Protein AF-A0A925VZT7-F1 (afdb_monomer)

Solvent-accessible surface area (backbone atoms only — not comparable to full-atom values): 15713 Å² total; per-residue (Å²): 116,34,36,32,38,25,44,51,50,103,63,94,71,48,26,27,27,53,54,54,101,54,84,74,59,90,63,43,43,77,40,83,62,92,87,55,45,75,92,47,57,87,58,23,31,13,56,78,58,89,76,94,71,96,50,80,37,72,73,42,73,56,99,86,42,50,19,32,35,35,64,20,54,97,56,44,58,57,40,38,16,54,50,40,20,56,54,38,50,50,49,42,76,74,63,34,54,84,66,84,81,66,72,86,80,74,89,61,74,61,71,73,32,67,68,44,47,52,48,54,50,47,34,32,48,32,47,37,52,19,71,68,37,90,45,70,71,56,19,48,52,31,48,49,32,24,54,17,37,45,53,61,49,54,72,75,49,56,72,64,58,55,51,43,49,44,48,41,19,51,52,47,0,46,20,45,38,47,3,35,28,52,21,27,34,57,77,69,72,39,46,76,61,30,58,59,53,39,40,50,52,30,67,52,60,76,82,79,45,69,80,62,94,69,28,67,56,57,55,56,53,62,55,27,29,26,54,23,22,46,46,52,54,53,38,56,75,67,71,57,75,55,69,63,43,43,28,70,57,49,43,58,70,60,54,49,33,61,77,67,66,63,62,72,94,52,24,68,63,40,19,54,53,44,49,45,70,78,52,60,77,80,78,83,126

Radius of gyration: 20.98 Å; Cα contacts (8 Å, |Δi|>4): 427; chains: 1; bounding box: 53×40×57 Å

Mean predicted aligned error: 8.86 Å

Sequence (285 aa):
MSVLIFLRPHSATTAALLLARAVPDSSFVLARGSGIPRTLSGRLFAPRKPLELTGLDLAYVVAGDTIAAVPVDEMVGQSLEVVFHEMFHVFQANAFVTSSAVSEIFDDPVVLTDSFRKLAETERMILATALAAPRLPEMKHRARQYLAVRRARIATVTAHVRALERQLERLEGTAHLVGYQLAFATTRGRVSAATDSVLHDLRRSLDTYPAGLNAQWPLMRWRLYGTGAAMGLLLDRLQTDWRGDVQRGAVLDELLAIAIAFNDSSAAQLAIQAIAEFHPPLLRH

Nearest PDB structures (foldseek):
  7cuq-assembly1_C  TM=2.398E-01  e=2.293E-01  Escherichia coli
  8ugj-assembly1_4C  TM=2.554E-01  e=1.316E+00  Sus scrofa

Structure (mmCIF, N/CA/C/O backbone):
data_AF-A0A925VZT7-F1
#
_entry.id   AF-A0A925VZT7-F1
#
loop_
_atom_site.group_PDB
_atom_site.id
_atom_site.type_symbol
_atom_site.label_atom_id
_atom_site.label_alt_id
_atom_site.label_comp_id
_atom_site.label_asym_id
_atom_site.label_entity_id
_atom_site.label_seq_id
_atom_site.pdbx_PDB_ins_code
_atom_site.Cartn_x
_atom_site.Cartn_y
_atom_site.Cartn_z
_atom_site.occupancy
_atom_site.B_iso_or_equiv
_atom_site.auth_seq_id
_atom_site.auth_comp_id
_atom_site.auth_asym_id
_atom_site.auth_atom_id
_atom_site.pdbx_PDB_model_num
ATOM 1 N N . MET A 1 1 ? -10.440 -8.825 18.298 1.00 45.56 1 MET A N 1
ATOM 2 C CA . MET A 1 1 ? -10.002 -7.489 18.731 1.00 45.56 1 MET A CA 1
ATOM 3 C C . MET A 1 1 ? -11.060 -6.490 18.293 1.00 45.56 1 MET A C 1
ATOM 5 O O . MET A 1 1 ? -11.439 -6.492 17.126 1.00 45.56 1 MET A O 1
ATOM 9 N N . SER A 1 2 ? -11.625 -5.762 19.250 1.00 44.16 2 SER A N 1
ATOM 10 C CA . SER A 1 2 ? -12.584 -4.667 19.018 1.00 44.16 2 SER A CA 1
ATOM 11 C C . SER A 1 2 ? -11.806 -3.343 18.992 1.00 44.16 2 SER A C 1
ATOM 13 O O . SER A 1 2 ? -10.654 -3.339 19.419 1.00 44.16 2 SER A O 1
ATOM 15 N N . VAL A 1 3 ? -12.351 -2.225 18.499 1.00 47.47 3 VAL A N 1
ATOM 16 C CA . VAL A 1 3 ? -11.601 -0.947 18.488 1.00 47.47 3 VAL A CA 1
ATOM 17 C C . VAL A 1 3 ? -12.355 0.173 19.205 1.00 47.47 3 VAL A C 1
ATOM 19 O O . VAL A 1 3 ? -13.560 0.350 19.082 1.00 47.47 3 VAL A O 1
ATOM 22 N N . LEU A 1 4 ? -11.639 0.924 20.029 1.00 52.09 4 LEU A N 1
ATOM 23 C CA . LEU A 1 4 ? -12.089 2.057 20.823 1.00 52.09 4 LEU A CA 1
ATOM 24 C C . LEU A 1 4 ? -11.468 3.335 20.245 1.00 52.09 4 LEU A C 1
ATOM 26 O O . LEU A 1 4 ? -10.257 3.471 20.142 1.00 52.09 4 LEU A O 1
ATOM 30 N N . ILE A 1 5 ? -12.287 4.298 19.836 1.00 51.38 5 ILE A N 1
ATOM 31 C CA . ILE A 1 5 ? -11.803 5.599 19.354 1.00 51.38 5 ILE A CA 1
ATOM 32 C C . ILE A 1 5 ? -11.954 6.603 20.504 1.00 51.38 5 ILE A C 1
ATOM 34 O O . ILE A 1 5 ? -12.803 6.429 21.368 1.00 51.38 5 ILE A O 1
ATOM 38 N N . PHE A 1 6 ? -11.136 7.646 20.598 1.00 49.75 6 PHE A N 1
ATOM 39 C CA . PHE A 1 6 ? -11.213 8.637 21.677 1.00 49.75 6 PHE A CA 1
ATOM 40 C C . PHE A 1 6 ? -11.309 10.049 21.109 1.00 49.75 6 PHE A C 1
ATOM 42 O O . PHE A 1 6 ? -10.304 10.701 20.895 1.00 49.75 6 PHE A O 1
ATOM 49 N N . LEU A 1 7 ? -12.520 10.552 20.876 1.00 44.09 7 LEU A N 1
ATOM 50 C CA . LEU A 1 7 ? -12.747 11.920 20.395 1.00 44.09 7 LEU A CA 1
ATOM 51 C C . LEU A 1 7 ? -12.473 12.991 21.462 1.00 44.09 7 LEU A C 1
ATOM 53 O O . LEU A 1 7 ? -13.394 13.297 22.196 1.00 44.09 7 LEU A O 1
ATOM 57 N N . ARG A 1 8 ? -11.297 13.632 21.532 1.00 39.88 8 ARG A N 1
ATOM 58 C CA . ARG A 1 8 ? -11.091 14.812 22.404 1.00 39.88 8 ARG A CA 1
ATOM 59 C C . ARG A 1 8 ? -11.764 16.051 21.785 1.00 39.88 8 ARG A C 1
ATOM 61 O O . ARG A 1 8 ? -11.267 16.545 20.777 1.00 39.88 8 ARG A O 1
ATOM 68 N N . PRO A 1 9 ? -12.823 16.647 22.370 1.00 39.19 9 PRO A N 1
ATOM 69 C CA . PRO A 1 9 ? -13.196 18.011 22.032 1.00 39.19 9 PRO A CA 1
ATOM 70 C C . PRO A 1 9 ? -12.269 18.968 22.768 1.00 39.19 9 PRO A C 1
ATOM 72 O O . PRO A 1 9 ? -11.765 18.665 23.853 1.00 39.19 9 PRO A O 1
ATOM 75 N N . HIS A 1 10 ? -12.196 20.186 22.246 1.00 39.53 10 HIS A N 1
ATOM 76 C CA . HIS A 1 10 ? -11.566 21.355 22.858 1.00 39.53 10 HIS A CA 1
ATOM 77 C C . HIS A 1 10 ? -12.067 21.712 24.282 1.00 39.53 10 HIS A C 1
ATOM 79 O O . HIS A 1 10 ? -11.581 22.662 24.889 1.00 39.53 10 HIS A O 1
ATOM 85 N N . SER A 1 11 ? -12.998 20.938 24.851 1.00 40.75 11 SER A N 1
ATOM 86 C CA . SER A 1 11 ? -13.457 21.026 26.234 1.00 40.75 11 SER A CA 1
ATOM 87 C C . SER A 1 11 ? -13.690 19.626 26.831 1.00 40.75 11 SER A C 1
ATOM 89 O O . SER A 1 11 ? -14.727 19.004 26.613 1.00 40.75 11 SER A O 1
ATOM 91 N N . ALA A 1 12 ? -12.703 19.144 27.588 1.00 39.47 12 ALA A N 1
ATOM 92 C CA . ALA A 1 12 ? -12.740 18.152 28.676 1.00 39.47 12 ALA A CA 1
ATOM 93 C C . ALA A 1 12 ? -13.431 16.776 28.533 1.00 39.47 12 ALA A C 1
ATOM 95 O O . ALA A 1 12 ? -13.173 15.926 29.377 1.00 39.47 12 ALA A O 1
ATOM 96 N N . THR A 1 13 ? -14.277 16.475 27.551 1.00 44.53 13 THR A N 1
ATOM 97 C CA . THR A 1 13 ? -15.008 15.193 27.556 1.00 44.53 13 THR A CA 1
ATOM 98 C C . THR A 1 13 ? -15.547 14.833 26.185 1.00 44.53 13 THR A C 1
ATOM 100 O O . THR A 1 13 ? -16.634 15.258 25.821 1.00 44.53 13 THR A O 1
ATOM 103 N N . THR A 1 14 ? -14.856 13.972 25.445 1.00 44.06 14 THR A N 1
ATOM 104 C CA . THR A 1 14 ? -15.514 12.849 24.765 1.00 44.06 14 THR A CA 1
ATOM 105 C C . THR A 1 14 ? -14.468 11.754 24.528 1.00 44.06 14 THR A C 1
ATOM 107 O O . THR A 1 14 ? -13.270 11.994 24.449 1.00 44.06 14 THR A O 1
ATOM 110 N N . ALA A 1 15 ? -14.906 10.510 24.526 1.00 49.41 15 ALA A N 1
ATOM 111 C CA . ALA A 1 15 ? -14.206 9.390 23.922 1.00 49.41 15 ALA A CA 1
ATOM 112 C C . ALA A 1 15 ? -15.288 8.512 23.277 1.00 49.41 15 ALA A C 1
ATOM 114 O O . ALA A 1 15 ? -16.468 8.800 23.450 1.00 49.41 15 ALA A O 1
ATOM 115 N N . ALA A 1 16 ? -14.965 7.573 22.404 1.00 50.25 16 ALA A N 1
ATOM 116 C CA . ALA A 1 16 ? -15.932 7.039 21.444 1.00 50.25 16 ALA A CA 1
ATOM 117 C C . ALA A 1 16 ? -15.576 5.631 20.900 1.00 50.25 16 ALA A C 1
ATOM 119 O O . ALA A 1 16 ? -14.886 5.501 19.906 1.00 50.25 16 ALA A O 1
ATOM 120 N N . LEU A 1 17 ? -16.100 4.544 21.467 1.00 52.75 17 LEU A N 1
ATOM 121 C CA . LEU A 1 17 ? -15.922 3.169 20.977 1.00 52.75 17 LEU A CA 1
ATOM 122 C C . LEU A 1 17 ? -16.402 2.959 19.551 1.00 52.75 17 LEU A C 1
ATOM 124 O O . LEU A 1 17 ? -17.580 3.173 19.301 1.00 52.75 17 LEU A O 1
ATOM 128 N N . LEU A 1 18 ? -15.559 2.434 18.658 1.00 54.91 18 LEU A N 1
ATOM 129 C CA . LEU A 1 18 ? -16.005 1.965 17.352 1.00 54.91 18 LEU A CA 1
ATOM 130 C C . LEU A 1 18 ? -15.910 0.438 17.246 1.00 54.91 18 LEU A C 1
ATOM 132 O O . LEU A 1 18 ? -14.912 -0.130 16.818 1.00 54.91 18 LEU A O 1
ATOM 136 N N . LEU A 1 19 ? -17.053 -0.187 17.533 1.00 52.22 19 LEU A N 1
ATOM 137 C CA . LEU A 1 19 ? -17.374 -1.598 17.304 1.00 52.22 19 LEU A CA 1
ATOM 138 C C . LEU A 1 19 ? -16.642 -2.579 18.228 1.00 52.22 19 LEU A C 1
ATOM 140 O O . LEU A 1 19 ? -15.677 -3.242 17.853 1.00 52.22 19 LEU A O 1
ATOM 144 N N . ALA A 1 20 ? -17.230 -2.766 19.410 1.00 44.09 20 ALA A N 1
ATOM 145 C CA . ALA A 1 20 ? -17.263 -4.077 20.038 1.00 44.09 20 ALA A CA 1
ATOM 146 C C . ALA A 1 20 ? -18.440 -4.880 19.464 1.00 44.09 20 ALA A C 1
ATOM 148 O O . ALA A 1 20 ? -19.515 -4.337 19.204 1.00 44.09 20 ALA A O 1
ATOM 149 N N . ARG A 1 21 ? -18.257 -6.194 19.287 1.00 49.53 21 ARG A N 1
ATOM 150 C CA . ARG A 1 21 ? -19.364 -7.136 19.025 1.00 49.53 21 ARG A CA 1
ATOM 151 C C . ARG A 1 21 ? -20.423 -7.131 20.145 1.00 49.53 21 ARG A C 1
ATOM 153 O O . ARG A 1 21 ? -21.488 -7.711 19.964 1.00 49.53 21 ARG A O 1
ATOM 160 N N . ALA A 1 22 ? -20.136 -6.478 21.271 1.00 54.91 22 ALA A N 1
ATOM 161 C CA . ALA A 1 22 ? -20.993 -6.346 22.434 1.00 54.91 22 ALA A CA 1
ATOM 162 C C . ALA A 1 22 ? -21.215 -4.870 22.802 1.00 54.91 22 ALA A C 1
ATOM 164 O O . ALA A 1 22 ? -20.381 -4.007 22.531 1.00 54.91 22 ALA A O 1
ATOM 165 N N . VAL A 1 23 ? -22.348 -4.587 23.446 1.00 60.66 23 VAL A N 1
ATOM 166 C CA . VAL A 1 23 ? -22.567 -3.309 24.133 1.00 60.66 23 VAL A CA 1
ATOM 167 C C . VAL A 1 23 ? -21.508 -3.201 25.238 1.00 60.66 23 VAL A C 1
ATOM 169 O O . VAL A 1 23 ? -21.383 -4.152 26.013 1.00 60.66 23 VAL A O 1
ATOM 172 N N . PRO A 1 24 ? -20.727 -2.107 25.313 1.00 65.12 24 PRO A N 1
ATOM 173 C CA . PRO A 1 24 ? -19.748 -1.947 26.382 1.00 65.12 24 PRO A CA 1
ATOM 174 C C . PRO A 1 24 ? -20.444 -1.921 27.747 1.00 65.12 24 PRO A C 1
ATOM 176 O O . PRO A 1 24 ? -21.633 -1.611 27.847 1.00 65.12 24 PRO A O 1
ATOM 179 N N . ASP A 1 25 ? -19.709 -2.267 28.803 1.00 73.31 25 ASP A N 1
ATOM 180 C CA . ASP A 1 25 ? -20.272 -2.316 30.149 1.00 73.31 25 ASP A CA 1
ATOM 181 C C . ASP A 1 25 ? -20.733 -0.928 30.655 1.00 73.31 25 ASP A C 1
ATOM 183 O O . ASP A 1 25 ? -20.601 0.110 29.999 1.00 73.31 25 ASP A O 1
ATOM 187 N N . SER A 1 26 ? -21.281 -0.897 31.872 1.00 79.56 26 SER A N 1
ATOM 188 C CA . SER A 1 26 ? -21.836 0.320 32.480 1.00 79.56 26 SER A CA 1
ATOM 189 C C . SER A 1 26 ? -20.849 1.489 32.652 1.00 79.56 26 SER A C 1
ATOM 191 O O . SER A 1 26 ? -21.289 2.617 32.902 1.00 79.56 26 SER A O 1
ATOM 193 N N . SER A 1 27 ? -19.540 1.258 32.513 1.00 71.75 27 SER A N 1
ATOM 194 C CA . SER A 1 27 ? -18.510 2.299 32.537 1.00 71.75 27 SER A CA 1
ATOM 195 C C . SER A 1 27 ? -18.490 3.158 31.270 1.00 71.75 27 SER A C 1
ATOM 197 O O . SER A 1 27 ? -17.848 4.209 31.281 1.00 71.75 27 SER A O 1
ATOM 199 N N . PHE A 1 28 ? -19.255 2.797 30.234 1.00 75.31 28 PHE A N 1
ATOM 200 C CA . PHE A 1 28 ? -19.413 3.566 29.003 1.00 75.31 28 PHE A CA 1
ATOM 201 C C . PHE A 1 28 ? -20.852 4.076 28.808 1.00 75.31 28 PHE A C 1
ATOM 203 O O . PHE A 1 28 ? -21.824 3.542 29.342 1.00 75.31 28 PHE A O 1
ATOM 210 N N . VAL A 1 29 ? -21.002 5.152 28.039 1.00 74.25 29 VAL A N 1
ATOM 211 C CA . VAL A 1 29 ? -22.278 5.770 27.650 1.00 74.25 29 VAL A CA 1
ATOM 212 C C . VAL A 1 29 ? -22.249 6.112 26.171 1.00 74.25 29 VAL A C 1
ATOM 214 O O . VAL A 1 29 ? -21.191 6.374 25.623 1.00 74.25 29 VAL A O 1
ATOM 217 N N . LEU A 1 30 ? -23.394 6.141 25.496 1.00 73.50 30 LEU A N 1
ATOM 218 C CA . LEU A 1 30 ? -23.437 6.507 24.081 1.00 73.50 30 LEU A CA 1
ATOM 219 C C . LEU A 1 30 ? -22.904 7.938 23.869 1.00 73.50 30 LEU A C 1
ATOM 221 O O . LEU A 1 30 ? -23.427 8.888 24.455 1.00 73.50 30 LEU A O 1
ATOM 225 N N . ALA A 1 31 ? -21.893 8.094 23.017 1.00 70.19 31 ALA A N 1
ATOM 226 C CA . ALA A 1 31 ? -21.318 9.382 22.664 1.00 70.19 31 ALA A CA 1
ATOM 227 C C . ALA A 1 31 ? -22.324 10.200 21.836 1.00 70.19 31 ALA A C 1
ATOM 229 O O . ALA A 1 31 ? -22.944 9.704 20.891 1.00 70.19 31 ALA A O 1
ATOM 230 N N . ARG A 1 32 ? -22.492 11.474 22.203 1.00 68.56 32 ARG A N 1
ATOM 2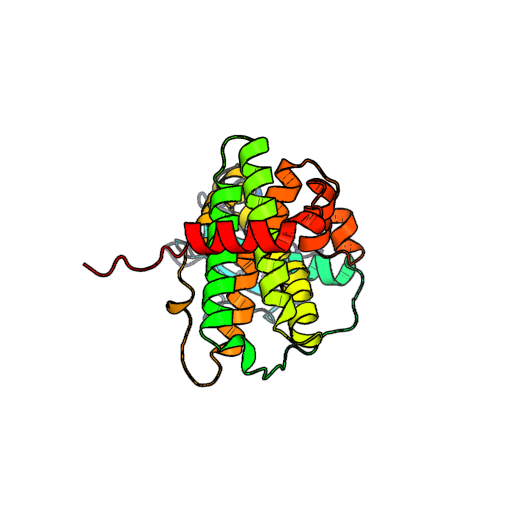31 C CA . ARG A 1 32 ? -23.395 12.433 21.549 1.00 68.56 32 ARG A CA 1
ATOM 232 C C . ARG A 1 32 ? -22.665 13.761 21.354 1.00 68.56 32 ARG A C 1
ATOM 234 O O . ARG A 1 32 ? -21.859 14.134 22.196 1.00 68.56 32 ARG A O 1
ATOM 241 N N . GLY A 1 33 ? -22.959 14.479 20.271 1.00 66.00 33 GLY A N 1
ATOM 242 C CA . GLY A 1 33 ? -22.384 15.803 20.010 1.00 66.00 33 GLY A CA 1
ATOM 243 C C . GLY A 1 33 ? -22.337 16.157 18.525 1.00 66.00 33 GLY A C 1
ATOM 244 O O . GLY A 1 33 ? -22.393 15.275 17.669 1.00 66.00 33 GLY A O 1
ATOM 245 N N . SER A 1 34 ? -22.224 17.451 18.219 1.00 58.16 34 SER A N 1
ATOM 246 C CA . SER A 1 34 ? -22.143 17.979 16.846 1.00 58.16 34 SER A CA 1
ATOM 247 C C . SER A 1 34 ? -20.838 17.625 16.120 1.00 58.16 34 SER A C 1
ATOM 249 O O . SER A 1 34 ? -20.811 17.656 14.895 1.00 58.16 34 SER A O 1
ATOM 251 N N . GLY A 1 35 ? -19.781 17.253 16.851 1.00 59.94 35 GLY A N 1
ATOM 252 C CA . GLY A 1 35 ? -18.498 16.806 16.291 1.00 59.94 35 GLY A CA 1
ATOM 253 C C . GLY A 1 35 ? -18.448 15.329 15.882 1.00 59.94 35 GLY A C 1
ATOM 254 O O . GLY A 1 35 ? -17.428 14.873 15.377 1.00 59.94 35 GLY A O 1
ATOM 255 N N . ILE A 1 36 ? -19.523 14.563 16.100 1.00 63.88 36 ILE A N 1
ATOM 256 C CA . ILE A 1 36 ? -19.580 13.144 15.737 1.00 63.88 36 ILE A CA 1
ATOM 257 C C . ILE A 1 36 ? -20.094 13.002 14.295 1.00 63.88 36 ILE A C 1
ATOM 259 O O . ILE A 1 36 ? -21.218 13.433 14.015 1.00 63.88 36 ILE A O 1
ATOM 263 N N . PRO A 1 37 ? -19.342 12.354 13.380 1.00 61.59 37 PRO A N 1
ATOM 264 C CA . PRO A 1 37 ? -19.834 12.069 12.037 1.00 61.59 37 PRO A CA 1
ATOM 265 C C . PRO A 1 37 ? -21.159 11.302 12.080 1.00 61.59 37 PRO A C 1
ATOM 267 O O . PRO A 1 37 ? -21.318 10.358 12.856 1.00 61.59 37 PRO A O 1
ATOM 270 N N . ARG A 1 38 ? -22.118 11.668 11.218 1.00 66.31 38 ARG A N 1
ATOM 271 C CA . ARG A 1 38 ? -23.463 11.054 11.203 1.00 66.31 38 ARG A CA 1
ATOM 272 C C . ARG A 1 38 ? -23.431 9.530 11.087 1.00 66.31 38 ARG A C 1
ATOM 274 O O . ARG A 1 38 ? -24.250 8.865 11.708 1.00 66.31 38 ARG A O 1
ATOM 281 N N . THR A 1 39 ? -22.479 8.983 10.335 1.00 62.12 39 THR A N 1
ATOM 282 C CA . THR A 1 39 ? -22.288 7.534 10.149 1.00 62.12 39 THR A CA 1
ATOM 283 C C . THR A 1 39 ? -21.914 6.798 11.438 1.00 62.12 39 THR A C 1
ATOM 285 O O . THR A 1 39 ? -22.135 5.592 11.539 1.00 62.12 39 THR A O 1
ATOM 288 N N . LEU A 1 40 ? -21.376 7.520 12.423 1.00 64.81 40 LEU A N 1
ATOM 289 C CA . LEU A 1 40 ? -20.967 7.001 13.726 1.00 64.81 40 LEU A CA 1
ATOM 290 C C . LEU A 1 40 ? -21.963 7.351 14.846 1.00 64.81 40 LEU A C 1
ATOM 292 O O . LEU A 1 40 ? -21.853 6.853 15.969 1.00 64.81 40 LEU A O 1
ATOM 296 N N . SER A 1 41 ? -22.958 8.192 14.552 1.00 67.75 41 SER A N 1
ATOM 297 C CA . SER A 1 41 ? -23.993 8.574 15.510 1.00 67.75 41 SER A CA 1
ATOM 298 C C . SER A 1 41 ? -24.787 7.347 15.964 1.00 67.75 41 SER A C 1
ATOM 300 O O . SER A 1 41 ? -25.213 6.529 15.150 1.00 67.75 41 SER A O 1
ATOM 302 N N . GLY A 1 42 ? -24.956 7.187 17.278 1.00 68.94 42 GLY A N 1
ATOM 303 C CA . GLY A 1 42 ? -25.637 6.020 17.846 1.00 68.94 42 GLY A CA 1
ATOM 304 C C . GLY A 1 42 ? -24.799 4.739 17.904 1.00 68.94 42 GLY A C 1
ATOM 305 O O . GLY A 1 42 ? -25.304 3.719 18.361 1.00 68.94 42 GLY A O 1
ATOM 306 N N . ARG A 1 43 ? -23.534 4.783 17.470 1.00 66.19 43 ARG A N 1
ATOM 307 C CA . ARG A 1 43 ? -22.624 3.623 17.449 1.00 66.19 43 ARG A CA 1
ATOM 308 C C . ARG A 1 43 ? -21.353 3.828 18.268 1.00 66.19 43 ARG A C 1
ATOM 310 O O . ARG A 1 43 ? -20.618 2.873 18.481 1.00 66.19 43 ARG A O 1
ATOM 317 N N . LEU A 1 44 ? -21.114 5.061 18.711 1.00 67.25 44 LEU A N 1
ATOM 318 C CA . LEU A 1 44 ? -19.958 5.448 19.506 1.00 67.25 44 LEU A CA 1
ATOM 319 C C . LEU A 1 44 ? -20.280 5.466 20.995 1.00 67.25 44 LEU A C 1
ATOM 321 O O . LEU A 1 44 ? -21.339 5.959 21.374 1.00 67.25 44 LEU A O 1
ATOM 325 N N . PHE A 1 45 ? -19.352 5.011 21.838 1.00 66.50 45 PHE A N 1
ATOM 326 C CA . PHE A 1 45 ? -19.505 5.049 23.297 1.00 66.50 45 PHE A CA 1
ATOM 327 C C . PHE A 1 45 ? -18.339 5.756 24.007 1.00 66.50 45 PHE A C 1
ATOM 329 O O . PHE A 1 45 ? -17.185 5.422 23.787 1.00 66.50 45 PHE A O 1
ATOM 336 N N . ALA A 1 46 ? -18.628 6.698 24.896 1.00 67.06 46 ALA A N 1
ATOM 337 C CA . ALA A 1 46 ? -17.662 7.389 25.738 1.00 67.06 46 ALA A CA 1
ATOM 338 C C . ALA A 1 46 ? -17.522 6.727 27.112 1.00 67.06 46 ALA A C 1
ATOM 340 O O . ALA A 1 46 ? -18.539 6.345 27.687 1.00 67.06 46 ALA A O 1
ATOM 341 N N . PRO A 1 47 ? -16.313 6.639 27.688 1.00 67.44 47 PRO A N 1
ATOM 342 C CA . PRO A 1 47 ? -16.146 6.276 29.083 1.00 67.44 47 PRO A CA 1
ATOM 343 C C . PRO A 1 47 ? -16.791 7.355 29.971 1.00 67.44 47 PRO A C 1
ATOM 345 O O . PRO A 1 47 ? -16.723 8.552 29.683 1.00 67.44 47 PRO A O 1
ATOM 348 N N . ARG A 1 48 ? -17.415 6.943 31.077 1.00 70.69 48 ARG A N 1
ATOM 349 C CA . ARG A 1 48 ? -18.007 7.851 32.078 1.00 70.69 48 ARG A CA 1
ATOM 350 C C . ARG A 1 48 ? -16.961 8.696 32.803 1.00 70.69 48 ARG A C 1
ATOM 352 O O . ARG A 1 48 ? -17.301 9.736 33.358 1.00 70.69 48 ARG A O 1
ATOM 359 N N . LYS A 1 49 ? -15.712 8.230 32.839 1.00 68.81 49 LYS A N 1
ATOM 360 C CA . LYS A 1 49 ? -14.562 8.945 33.396 1.00 68.81 49 LYS A CA 1
ATOM 361 C C . LYS A 1 49 ? -13.539 9.194 32.285 1.00 68.81 49 LYS A C 1
ATOM 363 O O . LYS A 1 49 ? -13.374 8.310 31.445 1.00 68.81 49 LYS A O 1
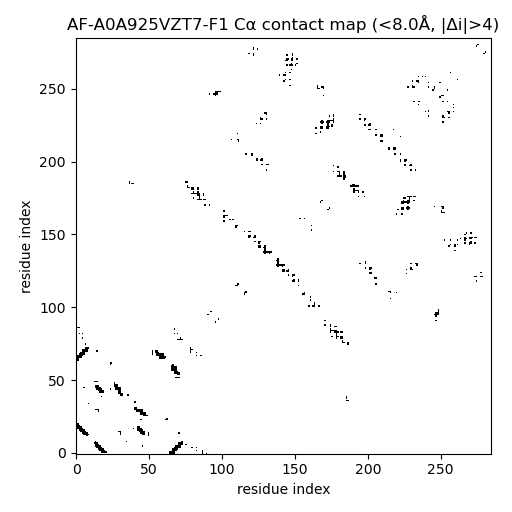ATOM 368 N N . PRO A 1 50 ? -12.853 10.351 32.272 1.00 63.81 50 PRO A N 1
ATOM 369 C CA . PRO A 1 50 ? -11.744 10.577 31.356 1.00 63.81 50 PRO A CA 1
ATOM 370 C C . PRO A 1 50 ? -10.717 9.452 31.486 1.00 63.81 50 PRO A C 1
ATOM 372 O O . PRO A 1 50 ? -10.351 9.070 32.596 1.00 63.81 50 PRO A O 1
ATOM 375 N N . LEU A 1 51 ? -10.283 8.921 30.349 1.00 62.81 51 LEU A N 1
ATOM 376 C CA . LEU A 1 51 ? -9.179 7.976 30.285 1.00 62.81 51 LEU A CA 1
ATOM 377 C C . LEU A 1 51 ? -7.918 8.746 29.904 1.00 62.81 51 LEU A C 1
ATOM 379 O O . LEU A 1 51 ? -7.948 9.590 29.004 1.00 62.81 51 LEU A O 1
ATOM 383 N N . GLU A 1 52 ? -6.821 8.467 30.599 1.00 61.84 52 GLU A N 1
ATOM 384 C CA . GLU A 1 52 ? -5.515 9.002 30.238 1.00 61.84 52 GLU A CA 1
ATOM 385 C C . GLU A 1 52 ? -4.879 8.092 29.192 1.00 61.84 52 GLU A C 1
ATOM 387 O O . GLU A 1 52 ? -4.424 6.994 29.496 1.00 61.84 52 GLU A O 1
ATOM 392 N N . LEU A 1 53 ? -4.876 8.557 27.945 1.00 62.47 53 LEU A N 1
ATOM 393 C CA . LEU A 1 53 ? -4.105 7.962 26.862 1.00 62.47 53 LEU A CA 1
ATOM 394 C C . LEU A 1 53 ? -3.014 8.939 26.446 1.00 62.47 53 LEU A C 1
ATOM 396 O O . LEU A 1 53 ? -3.276 10.131 26.267 1.00 62.47 53 LEU A O 1
ATOM 400 N N . THR A 1 54 ? -1.804 8.427 26.258 1.00 57.34 54 THR A N 1
ATOM 401 C CA . THR A 1 54 ? -0.645 9.198 25.786 1.00 57.34 54 THR A CA 1
ATOM 402 C C . THR A 1 54 ? -0.379 9.014 24.286 1.00 57.34 54 THR A C 1
ATOM 404 O O . THR A 1 54 ? 0.580 9.577 23.767 1.00 57.34 54 THR A O 1
ATOM 407 N N . GLY A 1 55 ? -1.229 8.264 23.573 1.00 62.31 55 GLY A N 1
ATOM 408 C CA . GLY A 1 55 ? -1.081 7.959 22.149 1.00 62.31 55 GLY A CA 1
ATOM 409 C C . GLY A 1 55 ? -1.974 6.795 21.713 1.00 62.31 55 GLY A C 1
ATOM 410 O O . GLY A 1 55 ? -3.047 6.596 22.278 1.00 62.31 55 GLY A O 1
ATOM 411 N N . LEU A 1 56 ? -1.521 6.035 20.714 1.00 61.56 56 LEU A N 1
ATOM 412 C CA . LEU A 1 56 ? -2.129 4.773 20.284 1.00 61.56 56 LEU A CA 1
ATOM 413 C C . LEU A 1 56 ? -1.828 3.668 21.310 1.00 61.56 56 LEU A C 1
ATOM 415 O O . LEU A 1 56 ? -0.662 3.340 21.522 1.00 61.56 56 LEU A O 1
ATOM 419 N N . ASP A 1 57 ? -2.861 3.072 21.901 1.00 67.38 57 ASP A N 1
ATOM 420 C CA . ASP A 1 57 ? -2.738 1.885 22.756 1.00 67.38 57 ASP A CA 1
ATOM 421 C C . ASP A 1 57 ? -3.465 0.704 22.102 1.00 67.38 57 ASP A C 1
ATOM 423 O O . ASP A 1 57 ? -4.690 0.652 22.071 1.00 67.38 57 ASP A O 1
ATOM 427 N N . LEU A 1 58 ? -2.712 -0.238 21.533 1.00 62.47 58 LEU A N 1
ATOM 428 C CA . LEU A 1 58 ? -3.260 -1.401 20.824 1.00 62.47 58 LEU A CA 1
ATOM 429 C C . LEU A 1 58 ? -3.734 -2.523 21.761 1.00 62.47 58 LEU A C 1
ATOM 431 O O . LEU A 1 58 ? -4.389 -3.458 21.299 1.00 62.47 58 LEU A O 1
ATOM 435 N N . ALA A 1 59 ? -3.391 -2.463 23.050 1.00 65.12 59 ALA A N 1
ATOM 436 C CA . ALA A 1 59 ? -3.617 -3.540 24.011 1.00 65.12 59 ALA A CA 1
ATOM 437 C C . ALA A 1 59 ? -4.472 -3.098 25.208 1.00 65.12 59 ALA A C 1
ATOM 439 O O . ALA A 1 59 ? -4.392 -3.681 26.292 1.00 65.12 59 ALA A O 1
ATOM 440 N N . TYR A 1 60 ? -5.316 -2.088 25.016 1.00 67.38 60 TYR A N 1
ATOM 441 C CA . TYR A 1 60 ? -6.178 -1.575 26.066 1.00 67.38 60 TYR A CA 1
ATOM 442 C C . TYR A 1 60 ? -7.256 -2.609 26.425 1.00 67.38 60 TYR A C 1
ATOM 444 O O . TYR A 1 60 ? -7.874 -3.200 25.543 1.00 67.38 60 TYR A O 1
ATOM 452 N N . VAL A 1 61 ? -7.496 -2.861 27.714 1.00 67.38 61 VAL A N 1
ATOM 453 C CA . VAL A 1 61 ? -8.468 -3.879 28.153 1.00 67.38 61 VAL A CA 1
ATOM 454 C C . VAL A 1 61 ? -9.739 -3.213 28.667 1.00 67.38 61 VAL A C 1
ATOM 456 O O . VAL A 1 61 ? -9.705 -2.472 29.648 1.00 67.38 61 VAL A O 1
ATOM 459 N N . VAL A 1 62 ? -10.880 -3.523 28.046 1.00 64.31 62 VAL A N 1
ATOM 460 C CA . VAL A 1 62 ? -12.218 -3.115 28.512 1.00 64.31 62 VAL A CA 1
ATOM 461 C C . VAL A 1 62 ? -13.078 -4.349 28.684 1.00 64.31 62 VAL A C 1
ATOM 463 O O . VAL A 1 62 ? -13.234 -5.124 27.749 1.00 64.31 62 VAL A O 1
ATOM 466 N N . ALA A 1 63 ? -13.651 -4.526 29.877 1.00 66.12 63 ALA A N 1
ATOM 467 C CA . ALA A 1 63 ? -14.521 -5.660 30.194 1.00 66.12 63 ALA A CA 1
ATOM 468 C C . ALA A 1 63 ? -13.909 -7.044 29.863 1.00 66.12 63 ALA A C 1
ATOM 470 O O . ALA A 1 63 ? -14.634 -7.991 29.577 1.00 66.12 63 ALA A O 1
ATOM 471 N N . GLY A 1 64 ? -12.576 -7.167 29.899 1.00 68.06 64 GLY A N 1
ATOM 472 C CA . GLY A 1 64 ? -11.852 -8.398 29.557 1.00 68.06 64 GLY A CA 1
ATOM 473 C C . GLY A 1 64 ? -11.498 -8.559 28.074 1.00 68.06 64 GLY A C 1
ATOM 474 O O . GLY A 1 64 ? -10.737 -9.465 27.745 1.00 68.06 64 GLY A O 1
ATOM 475 N N . ASP A 1 65 ? -11.969 -7.670 27.197 1.00 63.09 65 ASP A N 1
ATOM 476 C CA . ASP A 1 65 ? -11.608 -7.656 25.779 1.00 63.09 65 ASP A CA 1
ATOM 477 C C . ASP A 1 65 ? -10.425 -6.717 25.514 1.00 63.09 65 ASP A C 1
ATOM 479 O O . ASP A 1 65 ? -10.409 -5.570 25.965 1.00 63.09 65 ASP A O 1
ATOM 483 N N . THR A 1 66 ? -9.460 -7.184 24.718 1.00 63.06 66 THR A N 1
ATOM 484 C CA . THR A 1 66 ? -8.381 -6.344 24.180 1.00 63.06 66 THR A CA 1
ATOM 485 C C . THR A 1 66 ? -8.881 -5.526 22.994 1.00 63.06 66 THR A C 1
ATOM 487 O O . THR A 1 66 ? -9.414 -6.074 22.013 1.00 63.06 66 THR A O 1
ATOM 490 N N . ILE A 1 67 ? -8.676 -4.214 23.075 1.00 64.75 67 ILE A N 1
ATOM 491 C CA . ILE A 1 67 ? -9.095 -3.241 22.075 1.00 64.75 67 ILE A CA 1
ATOM 492 C C . ILE A 1 67 ? -7.976 -2.248 21.755 1.00 64.75 67 ILE A C 1
ATOM 494 O O . ILE A 1 67 ? -7.176 -1.908 22.621 1.00 64.75 67 ILE A O 1
ATOM 498 N N . ALA A 1 68 ? -7.950 -1.748 20.517 1.00 59.31 68 ALA A N 1
ATOM 499 C CA . ALA A 1 68 ? -7.113 -0.595 20.178 1.00 59.31 68 ALA A CA 1
ATOM 500 C C . ALA A 1 68 ? -7.790 0.703 20.624 1.00 59.31 68 ALA A C 1
ATOM 502 O O . ALA A 1 68 ? -8.997 0.828 20.480 1.00 59.31 68 ALA A O 1
ATOM 503 N N . ALA A 1 69 ? -7.030 1.663 21.130 1.00 64.94 69 ALA A N 1
ATOM 504 C CA . ALA A 1 69 ? -7.476 2.928 21.691 1.00 64.94 69 ALA A CA 1
ATOM 505 C C . ALA A 1 69 ? -6.696 4.085 21.048 1.00 64.94 69 ALA A C 1
ATOM 507 O O . ALA A 1 69 ? -5.469 4.106 21.127 1.00 64.94 69 ALA A O 1
ATOM 508 N N . VAL A 1 70 ? -7.381 5.045 20.407 1.00 61.66 70 VAL A N 1
ATOM 509 C CA . VAL A 1 70 ? -6.711 6.155 19.686 1.00 61.66 70 VAL A CA 1
ATOM 510 C C . VAL A 1 70 ? -7.286 7.520 20.057 1.00 61.66 70 VAL A C 1
ATOM 512 O O . VAL A 1 70 ? -8.477 7.733 19.810 1.00 61.66 70 VAL A O 1
ATOM 515 N N . PRO A 1 71 ? -6.486 8.467 20.589 1.00 60.00 71 PRO A N 1
ATOM 516 C CA . PRO A 1 71 ? -6.897 9.852 20.741 1.00 60.00 71 PRO A CA 1
ATOM 517 C C . PRO A 1 71 ? -7.120 10.476 19.368 1.00 60.00 71 PRO A C 1
ATOM 519 O O . PRO A 1 71 ? -6.337 10.332 18.431 1.00 60.00 71 PRO A O 1
ATOM 522 N N . VAL A 1 72 ? -8.223 11.186 19.261 1.00 57.91 72 VAL A N 1
ATOM 523 C CA . VAL A 1 72 ? -8.621 11.933 18.089 1.00 57.91 72 VAL A CA 1
ATOM 524 C C . VAL A 1 72 ? -8.637 13.388 18.517 1.00 57.91 72 VAL A C 1
ATOM 526 O O . VAL A 1 72 ? -9.468 13.796 19.331 1.00 57.91 72 VAL A O 1
ATOM 529 N N . ASP A 1 73 ? -7.659 14.131 18.030 1.00 60.84 73 ASP A N 1
ATOM 530 C CA . ASP A 1 73 ? -7.555 15.579 18.163 1.00 60.84 73 ASP A CA 1
ATOM 531 C C . ASP A 1 73 ? -8.180 16.257 16.927 1.00 60.84 73 ASP A C 1
ATOM 533 O O . ASP A 1 73 ? -9.029 15.674 16.245 1.00 60.84 73 ASP A O 1
ATOM 537 N N . GLU A 1 74 ? -7.791 17.497 16.618 1.00 57.28 74 GLU A N 1
ATOM 538 C CA . GLU A 1 74 ? -8.243 18.198 15.408 1.00 57.28 74 GLU A CA 1
ATOM 539 C C . GLU A 1 74 ? -7.896 17.444 14.106 1.00 57.28 74 GLU A C 1
ATOM 541 O O . GLU A 1 74 ? -8.521 17.673 13.067 1.00 57.28 74 GLU A O 1
ATOM 546 N N . MET A 1 75 ? -6.970 16.479 14.146 1.00 64.31 75 MET A N 1
ATOM 547 C CA . MET A 1 75 ? -6.570 15.626 13.027 1.00 64.31 75 MET A CA 1
ATOM 548 C C . MET A 1 75 ? -7.420 14.351 12.930 1.00 64.31 75 MET A C 1
ATOM 550 O O . MET A 1 75 ? -6.914 13.274 12.612 1.00 64.31 75 MET A O 1
ATOM 554 N N . VAL A 1 76 ? -8.741 14.474 13.120 1.00 68.00 76 VAL A N 1
ATOM 555 C CA . VAL A 1 76 ? -9.700 13.351 13.156 1.00 68.00 76 VAL A CA 1
ATOM 556 C C . VAL A 1 76 ? -9.514 12.336 12.027 1.00 68.00 76 VAL A C 1
ATOM 558 O O . VAL A 1 76 ? -9.627 11.132 12.240 1.00 68.00 76 VAL A O 1
ATOM 561 N N . GLY A 1 77 ? -9.215 12.814 10.819 1.00 69.06 77 GLY A N 1
ATOM 562 C CA . GLY A 1 77 ? -9.000 11.953 9.659 1.00 69.06 77 GLY A CA 1
ATOM 563 C C . GLY A 1 77 ? -7.810 10.998 9.799 1.00 69.06 77 GLY A C 1
ATOM 564 O O . GLY A 1 77 ? -7.920 9.865 9.345 1.00 69.06 77 GLY A O 1
ATOM 565 N N . GLN A 1 78 ? -6.712 11.424 10.431 1.00 72.25 78 GLN A N 1
ATOM 566 C CA . GLN A 1 78 ? -5.513 10.595 10.606 1.00 72.25 78 GLN A CA 1
ATOM 567 C C . GLN A 1 78 ? -5.724 9.536 11.686 1.00 72.25 78 GLN A C 1
ATOM 569 O O . GLN A 1 78 ? -5.466 8.361 11.450 1.00 72.25 78 GLN A O 1
ATOM 574 N N . SER A 1 79 ? -6.295 9.910 12.835 1.00 74.19 79 SER A N 1
ATOM 575 C CA . SER A 1 79 ? -6.610 8.930 13.880 1.00 74.19 79 SER A CA 1
ATOM 576 C C . SER A 1 79 ? -7.622 7.885 13.400 1.00 74.19 79 SER A C 1
ATOM 578 O O . SER A 1 79 ? -7.499 6.710 13.738 1.00 74.19 79 SER A O 1
ATOM 580 N N . LEU A 1 80 ? -8.618 8.286 12.598 1.00 77.69 80 LEU A N 1
ATOM 581 C CA . LEU A 1 80 ? -9.569 7.343 12.001 1.00 77.69 80 LEU A CA 1
ATOM 582 C C . LEU A 1 80 ? -8.910 6.408 10.988 1.00 77.69 80 LEU A C 1
ATOM 584 O O . LEU A 1 80 ? -9.291 5.244 10.926 1.00 77.69 80 LEU A O 1
ATOM 588 N N . GLU A 1 81 ? -7.955 6.897 10.201 1.00 86.19 81 GLU A N 1
ATOM 589 C CA . GLU A 1 81 ? -7.215 6.069 9.247 1.00 86.19 81 GLU A CA 1
ATOM 590 C C . GLU A 1 81 ? -6.455 4.956 9.968 1.00 86.19 81 GLU A C 1
ATOM 592 O O . GLU A 1 81 ? -6.716 3.791 9.676 1.00 86.19 81 GLU A O 1
ATOM 597 N N . VAL A 1 82 ? -5.668 5.299 10.994 1.00 81.94 82 VAL A N 1
ATOM 598 C 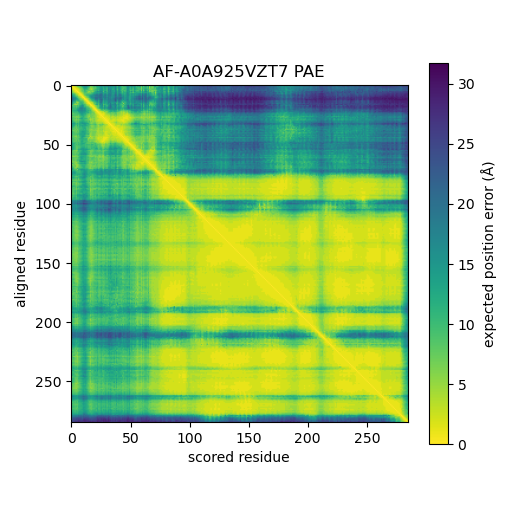CA . VAL A 1 82 ? -4.958 4.321 11.835 1.00 81.94 82 VAL A CA 1
ATOM 599 C C . VAL A 1 82 ? -5.930 3.332 12.478 1.00 81.94 82 VAL A C 1
ATOM 601 O O . VAL A 1 82 ? -5.707 2.128 12.450 1.00 81.94 82 VAL A O 1
ATOM 604 N N . VAL A 1 83 ? -7.055 3.803 13.020 1.00 77.62 83 VAL A N 1
ATOM 605 C CA . VAL A 1 83 ? -8.076 2.906 13.584 1.00 77.62 83 VAL A CA 1
ATOM 606 C C . VAL A 1 83 ? -8.578 1.909 12.544 1.00 77.62 83 VAL A C 1
ATOM 608 O O . VAL A 1 83 ? -8.623 0.710 12.814 1.00 77.62 83 VAL A O 1
ATOM 611 N N . PHE A 1 84 ? -8.980 2.384 11.367 1.00 83.44 84 PHE A N 1
ATOM 612 C CA . PHE A 1 84 ? -9.507 1.516 10.322 1.00 83.44 84 PHE A CA 1
ATOM 613 C C . PHE A 1 84 ? -8.437 0.571 9.757 1.00 83.44 84 PHE A C 1
ATOM 615 O O . PHE A 1 84 ? -8.776 -0.565 9.425 1.00 83.44 84 PHE A O 1
ATOM 622 N N . HIS A 1 85 ? -7.171 0.999 9.713 1.00 88.62 85 HIS A N 1
ATOM 623 C CA . HIS A 1 85 ? -6.008 0.168 9.388 1.00 88.62 85 HIS A CA 1
ATOM 624 C C . HIS A 1 85 ? -5.879 -1.005 10.366 1.00 88.62 85 HIS A C 1
ATOM 626 O O . HIS A 1 85 ? -5.937 -2.165 9.959 1.00 88.62 85 HIS A O 1
ATOM 632 N N . GLU A 1 86 ? -5.830 -0.722 11.668 1.00 79.44 86 GLU A N 1
ATOM 633 C CA . GLU A 1 86 ? -5.707 -1.752 12.709 1.00 79.44 86 GLU A CA 1
ATOM 634 C C . GLU A 1 86 ? -6.945 -2.661 12.783 1.00 79.44 86 GLU A C 1
ATOM 636 O O . GLU A 1 86 ? -6.836 -3.877 12.945 1.00 79.44 86 GLU A O 1
ATOM 641 N N . MET A 1 87 ? -8.149 -2.110 12.591 1.00 78.12 87 MET A N 1
ATOM 642 C CA . MET A 1 87 ? -9.372 -2.915 12.461 1.00 78.12 87 MET A CA 1
ATOM 643 C C . MET A 1 87 ? -9.297 -3.879 11.277 1.00 78.12 87 MET A C 1
ATOM 645 O O . MET A 1 87 ? -9.808 -5.001 11.359 1.00 78.12 87 MET A O 1
ATOM 649 N N . PHE A 1 88 ? -8.687 -3.458 10.170 1.00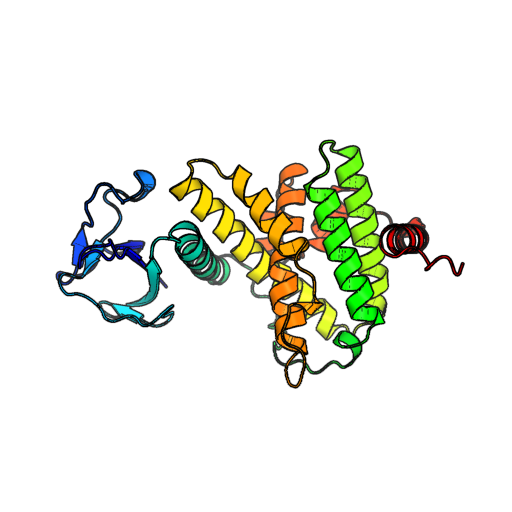 85.44 88 PHE A N 1
ATOM 650 C CA . PHE A 1 88 ? -8.555 -4.308 8.999 1.00 85.44 88 PHE A CA 1
ATOM 651 C C . PHE A 1 88 ? -7.600 -5.474 9.248 1.00 85.44 88 PHE A C 1
ATOM 653 O O . PHE A 1 88 ? -7.902 -6.581 8.805 1.00 85.44 88 PHE A O 1
ATOM 660 N N . HIS A 1 89 ? -6.542 -5.293 10.041 1.00 83.81 89 HIS A N 1
ATOM 661 C CA . HIS A 1 89 ? -5.684 -6.401 10.483 1.00 83.81 89 HIS A CA 1
ATOM 662 C C . HIS A 1 89 ? -6.470 -7.488 11.230 1.00 83.81 89 HIS A C 1
ATOM 664 O O . HIS A 1 89 ? -6.232 -8.681 11.029 1.00 83.81 89 HIS A O 1
ATOM 670 N N . VAL A 1 90 ? -7.496 -7.118 12.005 1.00 79.19 90 VAL A N 1
ATOM 671 C CA . VAL A 1 90 ? -8.407 -8.091 12.641 1.00 79.19 90 VAL A CA 1
ATOM 672 C C . VAL A 1 90 ? -9.203 -8.880 11.602 1.00 79.19 90 VAL A C 1
ATOM 674 O O . VAL A 1 90 ? -9.394 -10.089 11.748 1.00 79.19 90 VAL A O 1
ATOM 677 N N . PHE A 1 91 ? -9.686 -8.219 10.549 1.00 82.88 91 PHE A N 1
ATOM 678 C CA . PHE A 1 91 ? -10.344 -8.906 9.439 1.00 82.88 91 PHE A CA 1
ATOM 679 C C . PHE A 1 91 ? -9.368 -9.837 8.711 1.00 82.88 91 PHE A C 1
ATOM 681 O O . PHE A 1 91 ? -9.698 -11.005 8.502 1.00 82.88 91 PHE A O 1
ATOM 688 N N . GLN A 1 92 ? -8.160 -9.363 8.393 1.00 88.12 92 GLN A N 1
ATOM 689 C CA . GLN A 1 92 ? -7.122 -10.157 7.737 1.00 88.12 92 GLN A CA 1
ATOM 690 C C . GLN A 1 92 ? -6.792 -11.419 8.535 1.00 88.12 92 GLN A C 1
ATOM 692 O O . GLN A 1 92 ? -6.814 -12.504 7.967 1.00 88.12 92 GLN A O 1
ATOM 697 N N . ALA A 1 93 ? -6.605 -11.318 9.853 1.00 83.31 93 ALA A N 1
ATOM 698 C CA . ALA A 1 93 ? -6.307 -12.466 10.711 1.00 83.31 93 ALA A CA 1
ATOM 699 C C . ALA A 1 93 ? -7.358 -13.595 10.643 1.00 83.31 93 ALA A C 1
ATOM 701 O O . ALA A 1 93 ? -7.036 -14.746 10.927 1.00 83.31 93 ALA A O 1
ATOM 702 N N . ASN A 1 94 ? -8.605 -13.280 10.274 1.00 82.12 94 ASN A N 1
ATOM 703 C CA . ASN A 1 94 ? -9.695 -14.254 10.168 1.00 82.12 94 ASN A CA 1
ATOM 704 C C . ASN A 1 94 ? -9.998 -14.684 8.725 1.00 82.12 94 ASN A C 1
ATOM 706 O O . ASN A 1 94 ? -10.429 -15.812 8.502 1.00 82.12 94 ASN A O 1
ATOM 710 N N . ALA A 1 95 ? -9.850 -13.774 7.761 1.00 88.12 95 ALA A N 1
ATOM 711 C CA . ALA A 1 95 ? -10.292 -13.976 6.382 1.00 88.12 95 ALA A CA 1
ATOM 712 C C . ALA A 1 95 ? -9.148 -14.299 5.413 1.00 88.12 95 ALA A C 1
ATOM 714 O O . ALA A 1 95 ? -9.395 -14.848 4.339 1.00 88.12 95 ALA A O 1
ATOM 715 N N . PHE A 1 96 ? -7.909 -13.932 5.745 1.00 91.88 96 PHE A N 1
ATOM 716 C CA . PHE A 1 96 ? -6.770 -14.164 4.868 1.00 91.88 96 PHE A CA 1
ATOM 717 C C . PHE A 1 96 ? -6.198 -15.552 5.127 1.00 91.88 96 PHE A C 1
ATOM 719 O O . PHE A 1 96 ? -5.990 -15.958 6.268 1.00 91.88 96 PHE A O 1
ATOM 726 N N . VAL A 1 97 ? -5.862 -16.259 4.050 1.00 90.69 97 VAL A N 1
ATOM 727 C CA . VAL A 1 97 ? -5.038 -17.461 4.147 1.00 90.69 97 VAL A CA 1
ATOM 728 C C . VAL A 1 97 ? -3.682 -17.059 4.718 1.00 90.69 97 VAL A C 1
ATOM 730 O O . VAL A 1 97 ? -2.998 -16.177 4.174 1.00 90.69 97 VAL A O 1
ATOM 733 N N . THR A 1 98 ? -3.309 -17.715 5.815 1.00 76.81 98 THR A N 1
ATOM 734 C CA . THR A 1 98 ? -2.003 -17.580 6.449 1.00 76.81 98 THR A CA 1
ATOM 735 C C . THR A 1 98 ? -0.945 -18.124 5.496 1.00 76.81 98 THR A C 1
ATOM 737 O O . THR A 1 98 ? -0.845 -19.329 5.275 1.00 76.81 98 THR A O 1
ATOM 740 N N . SER A 1 99 ? -0.156 -17.236 4.900 1.00 68.81 99 SER A N 1
ATOM 741 C CA . SER A 1 99 ? 1.097 -17.629 4.259 1.00 68.81 99 SER A CA 1
ATOM 742 C C . SER A 1 99 ? 2.105 -18.000 5.345 1.00 68.81 99 SER A C 1
ATOM 744 O O . SER A 1 99 ? 2.037 -17.457 6.449 1.00 68.81 99 SER A O 1
ATOM 746 N N . SER A 1 100 ? 3.051 -18.896 5.048 1.00 68.44 100 SER A N 1
ATOM 747 C CA . SER A 1 100 ? 4.191 -19.146 5.937 1.00 68.44 100 SER A CA 1
ATOM 748 C C . SER A 1 100 ? 4.791 -17.805 6.353 1.00 68.44 100 SER A C 1
ATOM 750 O O . SER A 1 100 ? 5.146 -17.009 5.484 1.00 68.44 100 SER A O 1
ATOM 752 N N . ALA A 1 101 ? 4.822 -17.530 7.659 1.00 65.94 101 ALA A N 1
ATOM 753 C CA . ALA A 1 101 ? 5.293 -16.250 8.163 1.00 65.94 101 ALA A CA 1
ATOM 754 C C . ALA A 1 101 ? 6.730 -16.029 7.680 1.00 65.94 101 ALA A C 1
ATOM 756 O O . ALA A 1 101 ? 7.631 -16.797 8.028 1.00 65.94 101 ALA A O 1
ATOM 757 N N . VAL A 1 102 ? 6.941 -15.010 6.846 1.00 73.81 102 VAL A N 1
ATOM 758 C CA . VAL A 1 102 ? 8.290 -14.554 6.531 1.00 73.81 102 VAL A CA 1
ATOM 759 C C . VAL A 1 102 ? 8.762 -13.781 7.753 1.00 73.81 102 VAL A C 1
ATOM 761 O O . VAL A 1 102 ? 8.059 -12.900 8.239 1.00 73.81 102 VAL A O 1
ATOM 764 N N . SER A 1 103 ? 9.926 -14.154 8.286 1.00 74.94 103 SER A N 1
ATOM 765 C CA . SER A 1 103 ? 10.541 -13.422 9.392 1.00 74.94 103 SER A CA 1
ATOM 766 C C . SER A 1 103 ? 10.654 -11.941 9.031 1.00 74.94 103 SER A C 1
ATOM 768 O O . SER A 1 103 ? 11.250 -11.604 8.012 1.00 74.94 103 SER A O 1
ATOM 770 N N . GLU A 1 104 ? 10.105 -11.068 9.875 1.00 72.31 104 GLU A N 1
ATOM 771 C CA . GLU A 1 104 ? 10.296 -9.617 9.761 1.00 72.31 104 GLU A CA 1
ATOM 772 C C . GLU A 1 104 ? 11.722 -9.195 10.145 1.00 72.31 104 GLU A C 1
ATOM 774 O O . GLU A 1 104 ? 12.176 -8.113 9.781 1.00 72.31 104 GLU A O 1
ATOM 779 N N . ILE A 1 105 ? 12.458 -10.070 10.841 1.00 68.00 105 ILE A N 1
ATOM 780 C CA . ILE A 1 105 ? 13.889 -9.899 11.069 1.00 68.00 105 ILE A CA 1
ATOM 781 C C . ILE A 1 105 ? 14.597 -10.223 9.758 1.00 68.00 105 ILE A C 1
ATOM 783 O O . ILE A 1 105 ? 14.681 -11.393 9.374 1.00 68.00 105 ILE A O 1
ATOM 787 N N . PHE A 1 106 ? 15.121 -9.190 9.107 1.00 73.88 106 PHE A N 1
ATOM 788 C CA . PHE A 1 106 ? 16.022 -9.318 7.974 1.00 73.88 106 PHE A CA 1
ATOM 789 C C . PHE A 1 106 ? 17.165 -8.306 8.117 1.00 73.88 106 PHE A C 1
ATOM 791 O O . PHE A 1 106 ? 16.954 -7.171 8.544 1.00 73.88 106 PHE A O 1
ATOM 798 N N . ASP A 1 107 ? 18.373 -8.740 7.770 1.00 74.12 107 ASP A N 1
ATOM 799 C CA . ASP A 1 107 ? 19.554 -7.890 7.631 1.00 74.12 107 ASP A CA 1
ATOM 800 C C . ASP A 1 107 ? 20.174 -8.196 6.267 1.00 74.12 107 ASP A C 1
ATOM 802 O O . ASP A 1 107 ? 21.053 -9.047 6.131 1.00 74.12 107 ASP A O 1
ATOM 806 N N . ASP A 1 108 ? 19.604 -7.591 5.224 1.00 81.50 108 ASP A N 1
ATOM 807 C CA . ASP A 1 108 ? 20.078 -7.771 3.852 1.00 81.50 108 ASP A CA 1
ATOM 808 C C . ASP A 1 108 ? 20.729 -6.460 3.391 1.00 81.50 108 ASP A C 1
ATOM 810 O O . ASP A 1 108 ? 20.023 -5.481 3.127 1.00 81.50 108 ASP A O 1
ATOM 814 N N . PRO A 1 109 ? 22.069 -6.383 3.293 1.00 83.31 109 PRO A N 1
ATOM 815 C CA . PRO A 1 109 ? 22.751 -5.140 2.942 1.00 83.31 109 PRO A CA 1
ATOM 816 C C . PRO A 1 109 ? 22.360 -4.633 1.549 1.00 83.31 109 PRO A C 1
ATOM 818 O O . PRO A 1 109 ? 22.530 -3.443 1.270 1.00 83.31 109 PRO A O 1
ATOM 821 N N . VAL A 1 110 ? 21.783 -5.482 0.684 1.00 85.44 110 VAL A N 1
ATOM 822 C CA . VAL A 1 110 ? 21.328 -5.068 -0.647 1.00 85.44 110 VAL A CA 1
ATOM 823 C C . VAL A 1 110 ? 20.297 -3.940 -0.580 1.00 85.44 110 VAL A C 1
ATOM 825 O O . VAL A 1 110 ? 20.333 -3.044 -1.427 1.00 85.44 110 VAL A O 1
ATOM 828 N N . VAL A 1 111 ? 19.428 -3.924 0.443 1.00 84.69 111 VAL A N 1
ATOM 829 C CA . VAL A 1 111 ? 18.358 -2.915 0.562 1.00 84.69 111 VAL A CA 1
ATOM 830 C C . VAL A 1 111 ? 18.896 -1.529 0.917 1.00 84.69 111 VAL A C 1
ATOM 832 O O . VAL A 1 111 ? 18.196 -0.528 0.765 1.00 84.69 111 VAL A O 1
ATOM 835 N N . LEU A 1 112 ? 20.145 -1.455 1.384 1.00 84.00 112 LEU A N 1
ATOM 836 C CA . LEU A 1 112 ? 20.822 -0.202 1.704 1.00 84.00 112 LEU A CA 1
ATOM 837 C C . LEU A 1 112 ? 21.629 0.359 0.535 1.00 84.00 112 LEU A C 1
ATOM 839 O O . LEU A 1 112 ? 22.077 1.498 0.624 1.00 84.00 112 LEU A O 1
ATOM 843 N N . THR A 1 113 ? 21.797 -0.396 -0.553 1.00 87.94 113 THR A N 1
ATOM 844 C CA . THR A 1 113 ? 22.560 0.070 -1.715 1.00 87.94 113 THR A CA 1
ATOM 845 C C . THR A 1 113 ? 21.855 1.223 -2.430 1.00 87.94 113 THR A C 1
ATOM 847 O O . THR A 1 113 ? 20.628 1.234 -2.574 1.00 87.94 113 THR A O 1
ATOM 850 N N . ASP A 1 114 ? 22.635 2.158 -2.975 1.00 87.62 114 ASP A N 1
ATOM 851 C CA . ASP A 1 114 ? 22.105 3.262 -3.789 1.00 87.62 114 ASP A CA 1
ATOM 852 C C . ASP A 1 114 ? 21.319 2.753 -5.000 1.00 87.62 114 ASP A C 1
ATOM 854 O O . ASP A 1 114 ? 20.301 3.329 -5.380 1.00 87.62 114 ASP A O 1
ATOM 858 N N . SER A 1 115 ? 21.755 1.632 -5.586 1.00 90.69 115 SER A N 1
ATOM 859 C CA . SER A 1 115 ? 21.053 0.998 -6.707 1.00 90.69 115 SER A CA 1
ATOM 860 C C . SER A 1 115 ? 19.662 0.512 -6.303 1.00 90.69 115 SER A C 1
ATOM 862 O O . SER A 1 115 ? 18.698 0.772 -7.024 1.00 90.69 115 SER A O 1
ATOM 864 N N . PHE A 1 116 ? 19.525 -0.142 -5.145 1.00 91.56 116 PHE A N 1
ATOM 865 C CA . PHE A 1 116 ? 18.217 -0.550 -4.634 1.00 91.56 116 PHE A CA 1
ATOM 866 C C . PHE A 1 116 ? 17.329 0.663 -4.355 1.00 91.56 116 PHE A C 1
ATOM 868 O O . PHE A 1 116 ? 16.195 0.708 -4.833 1.00 91.56 116 PHE A O 1
ATOM 875 N N . ARG A 1 117 ? 17.850 1.660 -3.626 1.00 89.25 117 ARG A N 1
ATOM 876 C CA . ARG A 1 117 ? 17.105 2.878 -3.266 1.00 89.25 117 ARG A CA 1
ATOM 877 C C . ARG A 1 117 ? 16.611 3.620 -4.501 1.00 89.25 117 ARG A C 1
ATOM 879 O O . ARG A 1 117 ? 15.434 3.959 -4.572 1.00 89.25 117 ARG A O 1
ATOM 886 N N . LYS A 1 118 ? 17.476 3.796 -5.502 1.00 90.75 118 LYS A N 1
ATOM 887 C CA . LYS A 1 118 ? 17.134 4.450 -6.769 1.00 90.75 118 LYS A CA 1
ATOM 888 C C . LYS A 1 118 ? 16.012 3.721 -7.509 1.00 90.75 118 LYS A C 1
ATOM 890 O O . LYS A 1 118 ? 15.060 4.358 -7.951 1.00 90.75 118 LYS A O 1
ATOM 895 N N . LEU A 1 119 ? 16.092 2.394 -7.624 1.00 94.31 119 LEU A N 1
ATOM 896 C CA . LEU A 1 119 ? 15.048 1.603 -8.286 1.00 94.31 119 LEU A CA 1
ATOM 897 C C . LEU A 1 119 ? 13.731 1.607 -7.495 1.00 94.31 119 LEU A C 1
ATOM 899 O O . LEU A 1 119 ? 12.666 1.733 -8.093 1.00 94.31 119 LEU A O 1
ATOM 903 N N . ALA A 1 120 ? 13.791 1.530 -6.164 1.00 93.88 120 ALA A N 1
ATOM 904 C CA . ALA A 1 120 ? 12.609 1.609 -5.307 1.00 93.88 120 ALA A CA 1
ATOM 905 C C . ALA A 1 120 ? 11.925 2.989 -5.380 1.00 93.88 120 ALA A C 1
ATOM 907 O O . ALA A 1 120 ? 10.695 3.061 -5.406 1.00 93.88 120 ALA A O 1
ATOM 908 N N . GLU A 1 121 ? 12.699 4.075 -5.460 1.00 93.50 121 GLU A N 1
ATOM 909 C CA . GLU A 1 121 ? 12.170 5.425 -5.695 1.00 93.50 121 GLU A CA 1
ATOM 910 C C . GLU A 1 121 ? 11.538 5.526 -7.089 1.00 93.50 121 GLU A C 1
ATOM 912 O O . GLU A 1 121 ? 10.398 5.973 -7.221 1.00 93.50 121 GLU A O 1
ATOM 917 N N . THR A 1 122 ? 12.221 5.014 -8.122 1.00 95.62 122 THR A N 1
ATOM 918 C CA . THR A 1 122 ? 11.689 4.950 -9.495 1.00 95.62 122 THR A CA 1
ATOM 919 C C . THR A 1 122 ? 10.334 4.232 -9.526 1.00 95.62 122 THR A C 1
ATOM 921 O O . THR A 1 122 ? 9.377 4.736 -10.110 1.00 95.62 122 THR A O 1
ATOM 924 N N . GLU A 1 123 ? 10.214 3.077 -8.865 1.00 97.44 123 GLU A N 1
ATOM 925 C CA . GLU A 1 123 ? 8.957 2.325 -8.752 1.00 97.44 123 GLU A CA 1
ATOM 926 C C . GLU A 1 123 ? 7.824 3.164 -8.150 1.00 97.44 123 GLU A C 1
ATOM 928 O O . GLU A 1 123 ? 6.719 3.192 -8.700 1.00 97.44 123 GLU A O 1
ATOM 933 N N . ARG A 1 124 ? 8.092 3.864 -7.040 1.00 96.81 124 ARG A N 1
ATOM 934 C CA . ARG A 1 124 ? 7.107 4.717 -6.354 1.00 96.81 124 ARG A CA 1
ATOM 935 C C . ARG A 1 124 ? 6.663 5.880 -7.233 1.00 96.81 124 ARG A C 1
ATOM 937 O O . ARG A 1 124 ? 5.462 6.129 -7.351 1.00 96.81 124 ARG A O 1
ATOM 944 N N . MET A 1 125 ? 7.606 6.545 -7.898 1.00 96.69 125 MET A N 1
ATOM 945 C CA . MET A 1 125 ? 7.307 7.638 -8.822 1.00 96.69 125 MET A CA 1
ATOM 946 C C . MET A 1 125 ? 6.466 7.154 -10.008 1.00 96.69 125 MET A C 1
ATOM 948 O O . MET A 1 125 ? 5.462 7.788 -10.342 1.00 96.69 125 MET A O 1
ATOM 952 N N . ILE A 1 126 ? 6.800 6.003 -10.605 1.00 98.38 126 ILE A N 1
ATOM 953 C CA . ILE A 1 126 ? 6.003 5.429 -11.696 1.00 98.38 126 ILE A CA 1
ATOM 954 C C . ILE A 1 126 ? 4.592 5.086 -11.209 1.00 98.38 126 ILE A C 1
ATOM 956 O O . ILE A 1 126 ? 3.627 5.459 -11.877 1.00 98.38 126 ILE A O 1
ATOM 960 N N . LEU A 1 127 ? 4.434 4.447 -10.044 1.00 98.38 127 LEU A N 1
ATOM 961 C CA . LEU A 1 127 ? 3.109 4.176 -9.469 1.00 98.38 127 LEU A CA 1
ATOM 962 C C . LEU A 1 127 ? 2.311 5.462 -9.234 1.00 98.38 127 LEU A C 1
ATOM 964 O O . LEU A 1 127 ? 1.117 5.497 -9.534 1.00 98.38 127 LEU A O 1
ATOM 968 N N . ALA A 1 128 ? 2.960 6.535 -8.776 1.00 97.88 128 ALA A N 1
ATOM 969 C CA . ALA A 1 128 ? 2.302 7.825 -8.603 1.00 97.88 128 ALA A CA 1
ATOM 970 C C . ALA A 1 128 ? 1.815 8.385 -9.949 1.00 97.88 128 ALA A C 1
ATOM 972 O O . ALA A 1 128 ? 0.686 8.870 -10.045 1.00 97.88 128 ALA A O 1
ATOM 973 N N . THR A 1 129 ? 2.621 8.273 -11.012 1.00 98.19 129 THR A N 1
ATOM 974 C CA . THR A 1 129 ? 2.182 8.666 -12.363 1.00 98.19 129 THR A CA 1
ATOM 975 C C . THR A 1 129 ? 1.068 7.771 -12.905 1.00 98.19 129 THR A C 1
ATOM 977 O O . THR A 1 129 ? 0.160 8.278 -13.559 1.00 98.19 129 THR A O 1
ATOM 980 N N . ALA A 1 130 ? 1.082 6.468 -12.605 1.00 98.38 130 ALA A N 1
ATOM 981 C CA . ALA A 1 130 ? 0.020 5.545 -12.993 1.00 98.38 130 ALA A CA 1
ATOM 982 C C . ALA A 1 130 ? -1.306 5.918 -12.318 1.00 98.38 130 ALA A C 1
ATOM 984 O O . ALA A 1 130 ? -2.323 6.045 -12.997 1.00 98.38 130 ALA A O 1
ATOM 985 N N . LEU A 1 131 ? -1.298 6.157 -11.003 1.00 97.38 131 LEU A N 1
ATOM 986 C CA . LEU A 1 131 ? -2.492 6.559 -10.255 1.00 97.38 131 LEU A CA 1
ATOM 987 C C . LEU A 1 131 ? -3.059 7.896 -10.729 1.00 97.38 131 LEU A C 1
ATOM 989 O O . LEU A 1 131 ? -4.273 8.017 -10.886 1.00 97.38 131 LEU A O 1
ATOM 993 N N . ALA A 1 132 ? -2.191 8.872 -10.997 1.00 97.31 132 ALA A N 1
ATOM 994 C CA . ALA A 1 132 ? -2.590 10.192 -11.476 1.00 97.31 132 ALA A CA 1
ATOM 995 C C . ALA A 1 132 ? -3.028 10.204 -12.953 1.00 97.31 132 ALA A C 1
ATOM 997 O O . ALA A 1 132 ? -3.591 11.199 -13.409 1.00 97.31 132 ALA A O 1
ATOM 998 N N . ALA A 1 133 ? -2.780 9.131 -13.714 1.00 97.88 133 ALA A N 1
ATOM 999 C CA . ALA A 1 133 ? -3.094 9.092 -15.136 1.00 97.88 133 ALA A CA 1
ATOM 1000 C C . ALA A 1 133 ? -4.616 9.200 -15.369 1.00 97.88 133 ALA A C 1
ATOM 1002 O O . ALA A 1 133 ? -5.377 8.356 -14.868 1.00 97.88 133 ALA A O 1
ATOM 1003 N N . PRO A 1 134 ? -5.087 10.185 -16.158 1.00 95.31 134 PRO A N 1
ATOM 1004 C CA . PRO A 1 134 ? -6.513 10.397 -16.389 1.00 95.31 134 PRO A CA 1
ATOM 1005 C C . PRO A 1 134 ? -7.124 9.297 -17.259 1.00 95.31 134 PRO A C 1
ATOM 1007 O O . PRO A 1 134 ? -8.296 8.956 -17.098 1.00 95.31 134 PRO A O 1
ATOM 1010 N N . ARG A 1 135 ? -6.339 8.706 -18.168 1.00 97.44 135 ARG A N 1
ATOM 1011 C CA . ARG A 1 135 ? -6.830 7.723 -19.138 1.00 97.44 135 ARG A CA 1
ATOM 1012 C C . ARG A 1 135 ? -6.323 6.321 -18.829 1.00 97.44 135 ARG A C 1
ATOM 1014 O O . ARG A 1 135 ? -5.159 6.117 -18.493 1.00 97.44 135 ARG A O 1
ATOM 1021 N N . LEU A 1 136 ? -7.192 5.330 -19.029 1.00 97.50 136 LEU A N 1
ATOM 1022 C CA . LEU A 1 136 ? -6.866 3.922 -18.792 1.00 97.50 136 LEU A CA 1
ATOM 1023 C C . LEU A 1 136 ? -5.642 3.424 -19.595 1.00 97.50 136 LEU A C 1
ATOM 1025 O O . LEU A 1 136 ? -4.821 2.717 -19.011 1.00 97.50 136 LEU A O 1
ATOM 1029 N N . PRO A 1 137 ? -5.449 3.782 -20.884 1.00 98.12 137 PRO A N 1
ATOM 1030 C CA . PRO A 1 137 ? -4.252 3.374 -21.623 1.00 98.12 137 PRO A CA 1
ATOM 1031 C C . PRO A 1 137 ? -2.947 3.925 -21.033 1.00 98.12 137 PRO A C 1
ATOM 1033 O O . PRO A 1 137 ? -1.962 3.194 -20.958 1.00 98.12 137 PRO A O 1
ATOM 1036 N N . GLU A 1 138 ? -2.947 5.180 -20.574 1.00 98.12 138 GLU A N 1
ATOM 1037 C CA . GLU A 1 138 ? -1.787 5.810 -19.929 1.00 98.12 138 GLU A CA 1
ATOM 1038 C C . GLU A 1 138 ? -1.485 5.137 -18.589 1.00 98.12 138 GLU A C 1
ATOM 1040 O O . GLU A 1 138 ? -0.351 4.729 -18.349 1.00 98.12 138 GLU A O 1
ATOM 1045 N N . MET A 1 139 ? -2.516 4.930 -17.761 1.00 98.44 139 MET A N 1
ATOM 1046 C CA . MET A 1 139 ? -2.407 4.200 -16.496 1.00 98.44 139 MET A CA 1
ATOM 1047 C C . MET A 1 139 ? -1.797 2.809 -16.716 1.00 98.44 139 MET A C 1
ATOM 1049 O O . MET A 1 139 ? -0.839 2.442 -16.039 1.00 98.44 139 MET A O 1
ATOM 1053 N N . LYS A 1 140 ? -2.309 2.047 -17.696 1.00 98.44 140 LYS A N 1
ATOM 1054 C CA . LYS A 1 140 ? -1.778 0.721 -18.045 1.00 98.44 140 LYS A CA 1
ATOM 1055 C C . LYS A 1 140 ? -0.328 0.804 -18.516 1.00 98.44 140 LYS A C 1
ATOM 1057 O O . LYS A 1 140 ? 0.472 -0.030 -18.113 1.00 98.44 140 LYS A O 1
ATOM 1062 N N . HIS A 1 141 ? 0.034 1.785 -19.342 1.00 97.50 141 HIS A N 1
ATOM 1063 C CA . HIS A 1 141 ? 1.419 1.967 -19.783 1.00 97.50 141 HIS A CA 1
ATOM 1064 C C . HIS A 1 141 ? 2.371 2.217 -18.602 1.00 97.50 141 HIS A C 1
ATOM 1066 O O . HIS A 1 141 ? 3.378 1.517 -18.483 1.00 97.50 141 HIS A O 1
ATOM 1072 N N . ARG A 1 142 ? 2.012 3.122 -17.682 1.00 98.38 142 ARG A N 1
ATOM 1073 C CA . ARG A 1 142 ? 2.792 3.383 -16.460 1.00 98.38 142 ARG A CA 1
ATOM 1074 C C . ARG A 1 142 ? 2.860 2.156 -15.548 1.00 98.38 142 ARG A C 1
ATOM 1076 O O . ARG A 1 142 ? 3.932 1.815 -15.064 1.00 98.38 142 ARG A O 1
ATOM 1083 N N . ALA A 1 143 ? 1.766 1.411 -15.388 1.00 98.44 143 ALA A N 1
ATOM 1084 C CA . ALA A 1 143 ? 1.776 0.153 -14.639 1.00 98.44 143 ALA A CA 1
ATOM 1085 C C . ALA A 1 143 ? 2.736 -0.892 -15.248 1.00 98.44 143 ALA A C 1
ATOM 1087 O O . ALA A 1 143 ? 3.432 -1.585 -14.509 1.00 98.44 143 ALA A O 1
ATOM 1088 N N . ARG A 1 144 ? 2.851 -0.972 -16.585 1.00 98.56 144 ARG A N 1
ATOM 1089 C CA . ARG A 1 144 ? 3.856 -1.835 -17.238 1.00 98.56 144 ARG A CA 1
ATOM 1090 C C . ARG A 1 144 ? 5.283 -1.370 -16.951 1.00 98.56 144 ARG A C 1
ATOM 1092 O O . ARG A 1 144 ? 6.136 -2.212 -16.691 1.00 98.56 144 ARG A O 1
ATOM 1099 N N . GLN A 1 145 ? 5.544 -0.060 -16.976 1.00 98.31 145 GLN A N 1
ATOM 1100 C CA . GLN A 1 145 ? 6.854 0.483 -16.593 1.00 98.31 145 GLN A CA 1
ATOM 1101 C C . GLN A 1 145 ? 7.196 0.128 -15.141 1.00 98.31 145 GLN A C 1
ATOM 1103 O O . GLN A 1 145 ? 8.304 -0.329 -14.877 1.00 98.31 145 GLN A O 1
ATOM 1108 N N . TYR A 1 146 ? 6.235 0.253 -14.222 1.00 98.50 146 TYR A N 1
ATOM 1109 C CA . TYR A 1 146 ? 6.414 -0.131 -12.821 1.00 98.50 146 TYR A CA 1
ATOM 1110 C C . TYR A 1 146 ? 6.807 -1.607 -12.691 1.00 98.50 146 TYR A C 1
ATOM 1112 O O . TYR A 1 146 ? 7.825 -1.910 -12.075 1.00 98.50 146 TYR A O 1
ATOM 1120 N N . LEU A 1 147 ? 6.056 -2.522 -13.316 1.00 9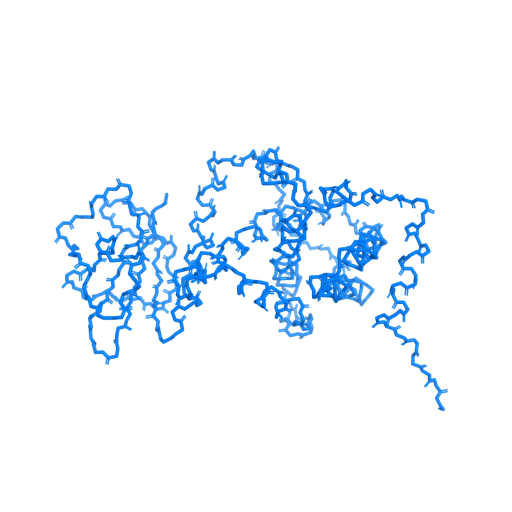8.56 147 LEU A N 1
ATOM 1121 C CA . LEU A 1 147 ? 6.346 -3.960 -13.256 1.00 98.56 147 LEU A CA 1
ATOM 1122 C C . LEU A 1 147 ? 7.704 -4.307 -13.879 1.00 98.56 147 LEU A C 1
ATOM 1124 O O . LEU A 1 147 ? 8.417 -5.168 -13.365 1.00 98.56 147 LEU A O 1
ATOM 1128 N N . ALA A 1 148 ? 8.090 -3.618 -14.953 1.00 98.25 148 ALA A N 1
ATOM 1129 C CA . ALA A 1 148 ? 9.395 -3.778 -15.581 1.00 98.25 148 ALA A CA 1
ATOM 1130 C C . ALA A 1 148 ? 10.547 -3.355 -14.653 1.00 98.25 148 ALA A C 1
ATOM 1132 O O . ALA A 1 148 ? 11.499 -4.120 -14.476 1.00 98.25 148 ALA A O 1
ATOM 1133 N N . VAL A 1 149 ? 10.451 -2.179 -14.021 1.00 98.06 149 VAL A N 1
ATOM 1134 C CA . VAL A 1 149 ? 11.457 -1.704 -13.052 1.00 98.06 149 VAL A CA 1
ATOM 1135 C C . VAL A 1 149 ? 11.489 -2.607 -11.821 1.00 98.06 149 VAL A C 1
ATOM 1137 O O . VAL A 1 149 ? 12.571 -3.033 -11.416 1.00 98.06 149 VAL A O 1
ATOM 1140 N N . ARG A 1 150 ? 10.321 -2.999 -11.299 1.00 97.56 150 ARG A N 1
ATOM 1141 C CA . ARG A 1 150 ? 10.216 -3.954 -10.191 1.00 97.56 150 ARG A CA 1
ATOM 1142 C C . ARG A 1 150 ? 10.902 -5.266 -10.517 1.00 97.56 150 ARG A C 1
ATOM 1144 O O . ARG A 1 150 ? 11.678 -5.747 -9.702 1.00 97.56 150 ARG A O 1
ATOM 1151 N N . ARG A 1 151 ? 10.698 -5.821 -11.715 1.00 96.00 151 ARG A N 1
ATOM 1152 C CA . ARG A 1 151 ? 11.385 -7.043 -12.156 1.00 96.00 151 ARG A CA 1
ATOM 1153 C C . ARG A 1 151 ? 12.907 -6.878 -12.156 1.00 96.00 151 ARG A C 1
ATOM 1155 O O . ARG A 1 151 ? 13.610 -7.770 -11.687 1.00 96.00 151 ARG A O 1
ATOM 1162 N N . ALA A 1 152 ? 13.407 -5.749 -12.658 1.00 95.31 152 ALA A N 1
ATOM 1163 C CA . ALA A 1 152 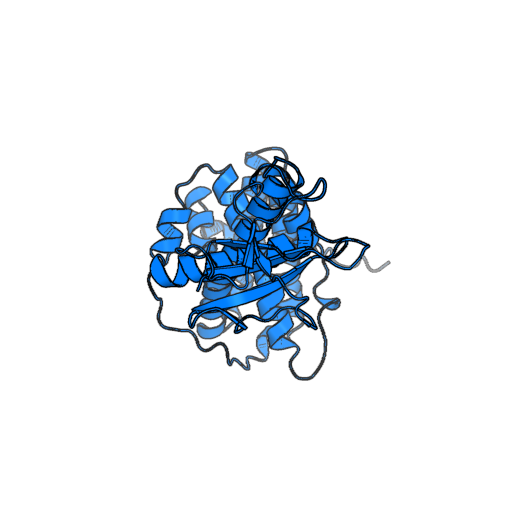? 14.838 -5.454 -12.652 1.00 95.31 152 ALA A CA 1
ATOM 1164 C C . ALA A 1 152 ? 15.394 -5.351 -11.221 1.00 95.31 152 ALA A C 1
ATOM 1166 O O . ALA A 1 152 ? 16.456 -5.905 -10.945 1.00 95.31 152 ALA A O 1
ATOM 1167 N N . ARG A 1 153 ? 14.662 -4.716 -10.296 1.00 95.62 153 ARG A N 1
ATOM 1168 C CA . ARG A 1 153 ? 15.068 -4.601 -8.888 1.00 95.62 153 ARG A CA 1
ATOM 1169 C C . ARG A 1 153 ? 15.010 -5.935 -8.153 1.00 95.62 153 ARG A C 1
ATOM 1171 O O . ARG A 1 153 ? 15.968 -6.305 -7.490 1.00 95.62 153 ARG A O 1
ATOM 1178 N N . ILE A 1 154 ? 13.917 -6.687 -8.257 1.00 93.81 154 ILE A N 1
ATOM 1179 C CA . ILE A 1 154 ? 13.775 -7.940 -7.499 1.00 93.81 154 ILE A CA 1
ATOM 1180 C C . ILE A 1 154 ? 14.776 -9.018 -7.949 1.00 93.81 154 ILE A C 1
ATOM 1182 O O . ILE A 1 154 ? 15.047 -9.950 -7.192 1.00 93.81 154 ILE A O 1
ATOM 1186 N N . ALA A 1 155 ? 15.341 -8.894 -9.155 1.00 92.88 155 ALA A N 1
ATOM 1187 C CA . ALA A 1 155 ? 16.419 -9.756 -9.633 1.00 92.88 155 ALA A CA 1
ATOM 1188 C C . ALA A 1 155 ? 17.736 -9.560 -8.859 1.00 92.88 155 ALA A C 1
ATOM 1190 O O . ALA A 1 155 ? 18.579 -10.453 -8.882 1.00 92.88 155 ALA A O 1
ATOM 1191 N N . THR A 1 156 ? 17.915 -8.429 -8.165 1.00 92.06 156 THR A N 1
ATOM 1192 C CA . THR A 1 156 ? 19.126 -8.141 -7.381 1.00 92.06 156 THR A CA 1
ATOM 1193 C C . THR A 1 156 ? 18.997 -8.506 -5.905 1.00 92.06 156 THR A C 1
ATOM 1195 O O . THR A 1 156 ? 20.004 -8.505 -5.205 1.00 92.06 156 THR A O 1
ATOM 1198 N N . VAL A 1 157 ? 17.793 -8.838 -5.423 1.00 91.62 157 VAL A N 1
ATOM 1199 C CA . VAL A 1 157 ? 17.534 -9.118 -4.000 1.00 91.62 157 VAL A CA 1
ATOM 1200 C C . VAL A 1 157 ? 17.253 -10.594 -3.735 1.00 91.62 157 VAL A C 1
ATOM 1202 O O . VAL A 1 157 ? 16.850 -11.354 -4.624 1.00 91.62 157 VAL A O 1
ATOM 1205 N N . THR A 1 158 ? 17.444 -11.013 -2.485 1.00 92.00 158 THR A N 1
ATOM 1206 C CA . THR A 1 158 ? 17.221 -12.398 -2.058 1.00 92.00 158 THR A CA 1
ATOM 1207 C C . THR A 1 158 ? 15.746 -12.805 -2.153 1.00 92.00 158 THR A C 1
ATOM 1209 O O . THR A 1 158 ? 14.831 -11.980 -2.125 1.00 92.00 158 THR A O 1
ATOM 1212 N N . ALA A 1 159 ? 15.484 -14.115 -2.240 1.00 91.25 159 ALA A N 1
ATOM 1213 C CA . ALA A 1 159 ? 14.115 -14.641 -2.233 1.00 91.25 159 ALA A CA 1
ATOM 1214 C C . ALA A 1 159 ? 13.335 -14.243 -0.972 1.00 91.25 159 ALA A C 1
ATOM 1216 O O . ALA A 1 159 ? 12.135 -13.990 -1.052 1.00 91.25 159 ALA A O 1
ATOM 1217 N N . HIS A 1 160 ? 14.035 -14.142 0.160 1.00 89.94 160 HIS A N 1
ATOM 1218 C CA . HIS A 1 160 ? 13.475 -13.695 1.426 1.00 89.94 160 HIS A CA 1
ATOM 1219 C C . HIS A 1 160 ? 12.978 -12.245 1.346 1.00 89.94 160 HIS A C 1
ATOM 1221 O O . HIS A 1 160 ? 11.806 -12.003 1.618 1.00 89.94 160 HIS A O 1
ATOM 1227 N N . VAL A 1 161 ? 13.812 -11.307 0.873 1.00 90.38 161 VAL A N 1
ATOM 1228 C CA . VAL A 1 161 ? 13.415 -9.898 0.688 1.00 90.38 161 VAL A CA 1
ATOM 1229 C C . VAL A 1 161 ? 12.213 -9.783 -0.250 1.00 90.38 161 VAL A C 1
ATOM 1231 O O . VAL A 1 161 ? 11.248 -9.096 0.074 1.00 90.38 161 VAL A O 1
ATOM 1234 N N . ARG A 1 162 ? 12.203 -10.510 -1.377 1.00 93.06 162 ARG A N 1
ATOM 1235 C CA . ARG A 1 162 ? 11.047 -10.512 -2.297 1.00 93.06 162 ARG A CA 1
ATOM 1236 C C . ARG A 1 162 ? 9.757 -10.983 -1.623 1.00 93.06 162 ARG A C 1
ATOM 1238 O O . ARG A 1 162 ? 8.704 -10.387 -1.841 1.00 93.06 162 ARG A O 1
ATOM 1245 N N . ALA A 1 163 ? 9.833 -12.068 -0.853 1.00 92.62 163 ALA A N 1
ATOM 1246 C CA . ALA A 1 163 ? 8.681 -12.629 -0.155 1.00 92.62 163 ALA A CA 1
ATOM 1247 C C . ALA A 1 163 ? 8.167 -11.672 0.929 1.00 92.62 163 ALA A C 1
ATOM 1249 O O . ALA A 1 163 ? 6.961 -11.444 1.008 1.00 92.62 163 ALA A O 1
ATOM 1250 N N . LEU A 1 164 ? 9.078 -11.061 1.693 1.00 91.06 164 LEU A N 1
ATOM 1251 C CA . LEU A 1 164 ? 8.747 -10.077 2.719 1.00 91.06 164 LEU A CA 1
ATOM 1252 C C . LEU A 1 164 ? 8.064 -8.844 2.118 1.00 91.06 164 LEU A C 1
ATOM 1254 O O . LEU A 1 164 ? 7.028 -8.421 2.620 1.00 91.06 164 LEU A O 1
ATOM 1258 N N . GLU A 1 165 ? 8.583 -8.293 1.015 1.00 94.19 165 GLU A N 1
ATOM 1259 C CA . GLU A 1 165 ? 7.964 -7.133 0.359 1.00 94.19 165 GLU A CA 1
ATOM 1260 C C . GLU A 1 165 ? 6.533 -7.414 -0.081 1.00 94.19 165 GLU A C 1
ATOM 1262 O O . GLU A 1 165 ? 5.624 -6.643 0.218 1.00 94.19 165 GLU A O 1
ATOM 1267 N N . ARG A 1 166 ? 6.330 -8.544 -0.765 1.00 95.69 166 ARG A N 1
ATOM 1268 C CA . ARG A 1 166 ? 5.009 -8.963 -1.237 1.00 95.69 166 ARG A CA 1
ATOM 1269 C C . ARG A 1 166 ? 4.052 -9.229 -0.080 1.00 95.69 166 ARG A C 1
ATOM 1271 O O . ARG A 1 166 ? 2.874 -8.893 -0.184 1.00 95.69 166 ARG A O 1
ATOM 1278 N N . GLN A 1 167 ? 4.544 -9.805 1.018 1.00 94.06 167 GLN A N 1
ATOM 1279 C CA . GLN A 1 167 ? 3.750 -10.007 2.226 1.00 94.06 167 GLN A CA 1
ATOM 1280 C C . GLN A 1 167 ? 3.344 -8.670 2.857 1.00 94.06 167 GLN A C 1
ATOM 1282 O O . GLN A 1 167 ? 2.171 -8.491 3.172 1.00 94.06 167 GLN A O 1
ATOM 1287 N N . LEU A 1 168 ? 4.272 -7.723 3.004 1.00 93.56 168 LEU A N 1
ATOM 1288 C CA . LEU A 1 168 ? 3.992 -6.408 3.585 1.00 93.56 168 LEU A CA 1
ATOM 1289 C C . LEU A 1 168 ? 3.061 -5.572 2.695 1.00 93.56 168 LEU A C 1
ATOM 1291 O O . LEU A 1 168 ? 2.130 -4.960 3.202 1.00 93.56 168 LEU A O 1
ATOM 1295 N N . GLU A 1 169 ? 3.224 -5.587 1.372 1.00 97.19 169 GLU A N 1
ATOM 1296 C CA . GLU A 1 169 ? 2.279 -4.921 0.459 1.00 97.19 169 GLU A CA 1
ATOM 1297 C C . GLU A 1 169 ? 0.880 -5.540 0.548 1.00 97.19 169 GLU A C 1
ATOM 1299 O O . GLU A 1 169 ? -0.119 -4.820 0.534 1.00 97.19 169 GLU A O 1
ATOM 1304 N N . ARG A 1 170 ? 0.802 -6.871 0.668 1.00 96.44 170 ARG A N 1
ATOM 1305 C CA . ARG A 1 170 ? -0.460 -7.592 0.852 1.00 96.44 170 ARG A CA 1
ATOM 1306 C C . ARG A 1 170 ? -1.128 -7.237 2.177 1.00 96.44 170 ARG A C 1
ATOM 1308 O O . ARG A 1 170 ? -2.329 -6.991 2.174 1.00 96.44 170 ARG A O 1
ATOM 1315 N N . LEU A 1 171 ? -0.395 -7.252 3.286 1.00 94.19 171 LEU A N 1
ATOM 1316 C CA . LEU A 1 171 ? -0.959 -7.047 4.621 1.00 94.19 171 LEU A CA 1
ATOM 1317 C C . LEU A 1 171 ? -1.100 -5.558 4.933 1.00 94.19 171 LEU A C 1
ATOM 1319 O O . LEU A 1 171 ? -2.213 -5.038 4.979 1.00 94.19 171 LEU A O 1
ATOM 1323 N N . GLU A 1 172 ? 0.019 -4.853 5.054 1.00 94.31 172 GLU A N 1
ATOM 1324 C CA . GLU A 1 172 ? 0.041 -3.439 5.426 1.00 94.31 172 GLU A CA 1
ATOM 1325 C C . GLU A 1 172 ? -0.484 -2.543 4.310 1.00 94.31 172 GLU A C 1
ATOM 1327 O O . GLU A 1 172 ? -1.257 -1.633 4.572 1.00 94.31 172 GLU A O 1
ATOM 1332 N N . GLY A 1 173 ? -0.135 -2.809 3.050 1.00 97.25 173 GLY A N 1
ATOM 1333 C CA . GLY A 1 173 ? -0.602 -1.979 1.938 1.00 97.25 173 GLY A CA 1
ATOM 1334 C C . GLY A 1 173 ? -2.121 -2.021 1.736 1.00 97.25 173 GLY A C 1
ATOM 1335 O O . GLY A 1 173 ? -2.729 -1.000 1.410 1.00 97.25 173 GLY A O 1
ATOM 1336 N N . THR A 1 174 ? -2.765 -3.173 1.960 1.00 97.38 174 THR A N 1
ATOM 1337 C CA . THR A 1 174 ? -4.235 -3.257 1.875 1.00 97.38 174 THR A CA 1
ATOM 1338 C C . THR A 1 174 ? -4.928 -2.714 3.121 1.00 97.38 174 THR A C 1
ATOM 1340 O O . THR A 1 174 ? -5.976 -2.083 2.976 1.00 97.38 174 THR A O 1
ATOM 1343 N N . ALA A 1 175 ? -4.333 -2.876 4.308 1.00 95.06 175 ALA A N 1
ATOM 1344 C CA . ALA A 1 175 ? -4.792 -2.206 5.524 1.00 95.06 175 ALA A CA 1
ATOM 1345 C C . ALA A 1 175 ? -4.739 -0.681 5.370 1.00 95.06 175 ALA A C 1
ATOM 1347 O O . ALA A 1 175 ? -5.746 -0.018 5.613 1.00 95.06 175 ALA A O 1
ATOM 1348 N N . HIS A 1 176 ? -3.646 -0.156 4.812 1.00 95.88 176 HIS A N 1
ATOM 1349 C CA . HIS A 1 176 ? -3.433 1.275 4.582 1.00 95.88 176 HIS A CA 1
ATOM 1350 C C . HIS A 1 176 ? -4.459 1.852 3.603 1.00 95.88 176 HIS A C 1
ATOM 1352 O O . HIS A 1 176 ? -5.062 2.905 3.828 1.00 95.88 176 HIS A O 1
ATOM 1358 N N . LEU A 1 177 ? -4.742 1.114 2.521 1.00 97.06 177 LEU A N 1
ATOM 1359 C CA . LEU A 1 177 ? -5.797 1.476 1.576 1.00 97.06 177 LEU A CA 1
ATOM 1360 C C . LEU A 1 177 ? -7.170 1.546 2.256 1.00 97.06 177 LEU A C 1
ATOM 1362 O O . LEU A 1 177 ? -7.886 2.536 2.095 1.00 97.06 177 LEU A O 1
ATOM 1366 N N . VAL A 1 178 ? -7.550 0.507 3.002 1.00 94.19 178 VAL A N 1
ATOM 1367 C CA . VAL A 1 178 ? -8.844 0.458 3.700 1.00 94.19 178 VAL A CA 1
ATOM 1368 C C . VAL A 1 178 ? -8.938 1.559 4.756 1.00 94.19 178 VAL A C 1
ATOM 1370 O O . VAL A 1 178 ? -9.983 2.211 4.849 1.00 94.19 178 VAL A O 1
ATOM 1373 N N . GLY A 1 179 ? -7.842 1.822 5.470 1.00 91.31 179 GLY A N 1
ATOM 1374 C CA . GLY A 1 179 ? -7.686 2.924 6.414 1.00 91.31 179 GLY A CA 1
ATOM 1375 C C . GLY A 1 179 ? -8.109 4.253 5.799 1.00 91.31 179 GLY A C 1
ATOM 1376 O O . GLY A 1 179 ? -9.073 4.880 6.255 1.00 91.31 179 GLY A O 1
ATOM 1377 N N . TYR A 1 180 ? -7.476 4.641 4.686 1.00 93.69 180 TYR A N 1
ATOM 1378 C CA . TYR A 1 180 ? -7.847 5.866 3.974 1.00 93.69 180 TYR A CA 1
ATOM 1379 C C . TYR A 1 180 ? -9.285 5.847 3.468 1.00 93.69 180 TYR A C 1
ATOM 1381 O O . TYR A 1 180 ? -10.019 6.823 3.653 1.00 93.69 180 TYR A O 1
ATOM 1389 N N . GLN A 1 181 ? -9.708 4.762 2.818 1.00 91.81 181 GLN A N 1
ATOM 1390 C CA . GLN A 1 181 ? -11.040 4.681 2.219 1.00 91.81 181 GLN A CA 1
ATOM 1391 C C . GLN A 1 181 ? -12.142 4.902 3.264 1.00 91.81 181 GLN A C 1
ATOM 1393 O O . GLN A 1 181 ? -13.056 5.702 3.035 1.00 91.81 181 GLN A O 1
ATOM 1398 N N . LEU A 1 182 ? -12.038 4.251 4.424 1.00 86.62 182 LEU A N 1
ATOM 1399 C CA . LEU A 1 182 ? -13.028 4.353 5.494 1.00 86.62 182 LEU A CA 1
ATOM 1400 C C . LEU A 1 182 ? -12.933 5.674 6.261 1.00 86.62 182 LEU A C 1
ATOM 1402 O O . LEU A 1 182 ? -13.973 6.271 6.567 1.00 86.62 182 LEU A O 1
ATOM 1406 N N . ALA A 1 183 ? -11.726 6.188 6.508 1.00 85.62 183 ALA A N 1
ATOM 1407 C CA . ALA A 1 183 ? -11.542 7.492 7.141 1.00 85.62 183 ALA A CA 1
ATOM 1408 C C . ALA A 1 183 ? -12.167 8.614 6.298 1.00 85.62 183 ALA A C 1
ATOM 1410 O O . ALA A 1 183 ? -12.916 9.449 6.819 1.00 85.62 183 ALA A O 1
ATOM 1411 N N . PHE A 1 184 ? -11.947 8.611 4.980 1.00 85.44 184 PHE A N 1
ATOM 1412 C CA . PHE A 1 184 ? -12.530 9.612 4.083 1.00 85.44 184 PHE A CA 1
ATOM 1413 C C . PHE A 1 184 ? -14.023 9.413 3.831 1.00 85.44 184 PHE A C 1
ATOM 1415 O O . PHE A 1 184 ? -14.760 10.402 3.782 1.00 85.44 184 PHE A O 1
ATOM 1422 N N . ALA A 1 185 ? -14.507 8.173 3.732 1.00 81.69 185 ALA A N 1
ATOM 1423 C CA . ALA A 1 185 ? -15.945 7.914 3.688 1.00 81.69 185 ALA A CA 1
ATOM 1424 C C . ALA A 1 185 ? -16.648 8.474 4.934 1.00 81.69 185 ALA A C 1
ATOM 1426 O O . ALA A 1 185 ? -17.698 9.103 4.824 1.00 81.69 185 ALA A O 1
ATOM 1427 N N . THR A 1 186 ? -16.032 8.316 6.107 1.00 76.06 186 THR A N 1
ATOM 1428 C CA . THR A 1 186 ? -16.585 8.764 7.391 1.00 76.06 186 THR A CA 1
ATOM 1429 C C . THR A 1 186 ? -16.543 10.283 7.554 1.00 76.06 186 THR A C 1
ATOM 1431 O O . THR A 1 186 ? -17.527 10.881 7.983 1.00 76.06 186 THR A O 1
ATOM 1434 N N . THR A 1 187 ? -15.425 10.923 7.207 1.00 75.25 187 THR A N 1
ATOM 1435 C CA . THR A 1 187 ? -15.207 12.362 7.458 1.00 75.25 187 THR A CA 1
ATOM 1436 C C . THR A 1 187 ? -15.674 13.264 6.321 1.00 75.25 187 THR A C 1
ATOM 1438 O O . THR A 1 187 ? -16.067 14.403 6.562 1.00 75.25 187 THR A O 1
ATOM 1441 N N . ARG A 1 188 ? -15.632 12.781 5.074 1.00 76.06 188 ARG A N 1
ATOM 1442 C CA . ARG A 1 188 ? -15.918 13.574 3.866 1.00 76.06 188 ARG A CA 1
ATOM 1443 C C . ARG A 1 188 ? -17.069 13.020 3.029 1.00 76.06 188 ARG A C 1
ATOM 1445 O O . ARG A 1 188 ? -17.395 13.613 2.005 1.00 76.06 188 ARG A O 1
ATOM 1452 N N . GLY A 1 189 ? -17.646 11.878 3.409 1.00 73.69 189 GLY A N 1
ATOM 1453 C CA . GLY A 1 189 ? -18.723 11.231 2.656 1.00 73.69 189 GLY A CA 1
ATOM 1454 C C . GLY A 1 189 ? -18.298 10.671 1.294 1.00 73.69 189 GLY A C 1
ATOM 1455 O O . GLY A 1 189 ? -19.162 10.328 0.492 1.00 73.69 189 GLY A O 1
ATOM 1456 N N . ARG A 1 190 ? -16.990 10.595 0.993 1.00 78.44 190 ARG A N 1
ATOM 1457 C CA . ARG A 1 190 ? -16.476 10.114 -0.301 1.00 78.44 190 ARG A CA 1
ATOM 1458 C C . ARG A 1 190 ? -15.167 9.345 -0.156 1.00 78.44 190 ARG A C 1
ATOM 1460 O O . ARG A 1 190 ? -14.215 9.842 0.434 1.00 78.44 190 ARG A O 1
ATOM 1467 N N . VAL A 1 191 ? -15.104 8.166 -0.772 1.00 75.38 191 VAL A N 1
ATOM 1468 C CA . VAL A 1 191 ? -13.921 7.283 -0.776 1.00 75.38 191 VAL A CA 1
ATOM 1469 C C . VAL A 1 191 ? -12.824 7.790 -1.721 1.00 75.38 191 VAL A C 1
ATOM 1471 O O . VAL A 1 191 ? -11.644 7.556 -1.485 1.00 75.38 191 VAL A O 1
ATOM 1474 N N . SER A 1 192 ? -13.191 8.530 -2.775 1.00 76.38 192 SER A N 1
ATOM 1475 C CA . SER A 1 192 ? -12.270 8.942 -3.848 1.00 76.38 192 SER A CA 1
ATOM 1476 C C . SER A 1 192 ? -11.067 9.763 -3.367 1.00 76.38 192 SER A C 1
ATOM 1478 O O . SER A 1 192 ? -10.032 9.762 -4.027 1.00 76.38 192 SER A O 1
ATOM 1480 N N . ALA A 1 193 ? -11.187 10.427 -2.211 1.00 81.62 193 ALA A N 1
ATOM 1481 C CA . ALA A 1 193 ? -10.108 11.194 -1.590 1.00 81.62 193 ALA A CA 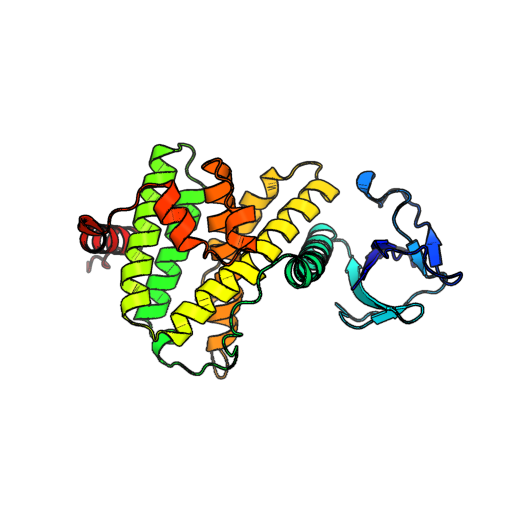1
ATOM 1482 C C . ALA A 1 193 ? -8.941 10.319 -1.085 1.00 81.62 193 ALA A C 1
ATOM 1484 O O . ALA A 1 193 ? -7.855 10.846 -0.871 1.00 81.62 193 ALA A O 1
ATOM 1485 N N . ALA A 1 194 ? -9.124 8.998 -0.952 1.00 89.12 194 ALA A N 1
ATOM 1486 C CA . ALA A 1 194 ? -8.045 8.073 -0.596 1.00 89.12 194 ALA A CA 1
ATOM 1487 C C . ALA A 1 194 ? -6.898 8.080 -1.622 1.00 89.12 194 ALA A C 1
ATOM 1489 O O . ALA A 1 194 ? -5.738 7.935 -1.249 1.00 89.12 194 ALA A O 1
ATOM 1490 N N . THR A 1 195 ? -7.208 8.316 -2.903 1.00 93.56 195 THR A N 1
ATOM 1491 C CA . THR A 1 195 ? -6.196 8.390 -3.970 1.00 93.56 195 THR A CA 1
ATOM 1492 C C . THR A 1 195 ? -5.192 9.514 -3.722 1.00 93.56 195 THR A C 1
ATOM 1494 O O . THR A 1 195 ? -4.001 9.321 -3.949 1.00 93.56 195 THR A O 1
ATOM 1497 N N . ASP A 1 196 ? -5.647 10.666 -3.219 1.00 92.31 196 ASP A N 1
ATOM 1498 C CA . ASP A 1 196 ? -4.780 11.822 -2.967 1.00 92.31 196 ASP A CA 1
ATOM 1499 C C . ASP A 1 196 ? -3.774 11.536 -1.841 1.00 92.31 196 ASP A C 1
ATOM 1501 O O . ASP A 1 196 ? -2.607 11.914 -1.953 1.00 92.31 196 ASP A O 1
ATOM 1505 N N . SER A 1 197 ? -4.194 10.821 -0.7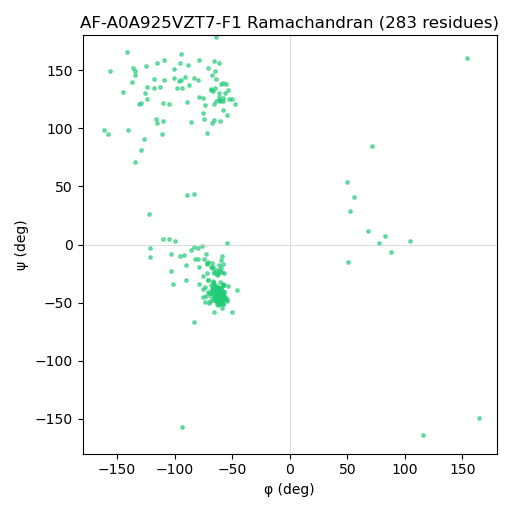91 1.00 93.25 197 SER A N 1
ATOM 1506 C CA . SER A 1 197 ? -3.292 10.404 0.289 1.00 93.25 197 SER A CA 1
ATOM 1507 C C . SER A 1 197 ? -2.278 9.362 -0.174 1.00 93.25 197 SER A C 1
ATOM 1509 O O . SER A 1 197 ? -1.090 9.523 0.079 1.00 93.25 197 SER A O 1
ATOM 1511 N N . VAL A 1 198 ? -2.702 8.352 -0.941 1.00 96.00 198 VAL A N 1
ATOM 1512 C CA . VAL A 1 198 ? -1.761 7.366 -1.501 1.00 96.00 198 VAL A CA 1
ATOM 1513 C C . VAL A 1 198 ? -0.762 8.041 -2.452 1.00 96.00 198 VAL A C 1
ATOM 1515 O O . VAL A 1 198 ? 0.425 7.721 -2.442 1.00 96.00 198 VAL A O 1
ATOM 1518 N N . LEU A 1 199 ? -1.199 9.025 -3.246 1.00 95.69 199 LEU A N 1
ATOM 1519 C CA . LEU A 1 199 ? -0.296 9.840 -4.066 1.00 95.69 199 LEU A CA 1
ATOM 1520 C C . LEU A 1 199 ? 0.694 10.646 -3.219 1.00 95.69 199 LEU A C 1
ATOM 1522 O O . LEU A 1 199 ? 1.857 10.763 -3.609 1.00 95.69 199 LEU A O 1
ATOM 1526 N N . HIS A 1 200 ? 0.251 11.214 -2.096 1.00 92.69 200 HIS A N 1
ATOM 1527 C CA . HIS A 1 200 ? 1.131 11.905 -1.157 1.00 92.69 200 HIS A CA 1
ATOM 1528 C C . HIS A 1 200 ? 2.202 10.955 -0.607 1.00 92.69 200 HIS A C 1
ATOM 1530 O O . HIS A 1 200 ? 3.389 11.278 -0.675 1.00 92.69 200 HIS A O 1
ATOM 1536 N N . ASP A 1 201 ? 1.805 9.756 -0.176 1.00 92.62 201 ASP A N 1
ATOM 1537 C CA . ASP A 1 201 ? 2.727 8.752 0.353 1.00 92.62 201 ASP A CA 1
ATOM 1538 C C . ASP A 1 201 ? 3.762 8.316 -0.669 1.00 92.62 201 ASP A C 1
ATOM 1540 O O . ASP A 1 201 ? 4.936 8.220 -0.328 1.00 92.62 201 ASP A O 1
ATOM 1544 N N . LEU A 1 202 ? 3.359 8.067 -1.919 1.00 94.38 202 LEU A N 1
ATOM 1545 C CA . LEU A 1 202 ? 4.278 7.661 -2.985 1.00 94.38 202 LEU A CA 1
ATOM 1546 C C . LEU A 1 202 ? 5.282 8.758 -3.353 1.00 94.38 202 LEU A C 1
ATOM 1548 O O . LEU A 1 202 ? 6.406 8.444 -3.732 1.00 94.38 202 LEU A O 1
ATOM 1552 N N . ARG A 1 203 ? 4.883 10.033 -3.259 1.00 93.00 203 ARG A N 1
ATOM 1553 C CA . ARG A 1 203 ? 5.720 11.192 -3.618 1.00 93.00 203 ARG A CA 1
ATOM 1554 C C . ARG A 1 203 ? 6.688 11.614 -2.519 1.00 93.00 203 ARG A C 1
ATOM 1556 O O . ARG A 1 203 ? 7.570 12.431 -2.771 1.00 93.00 203 ARG A O 1
ATOM 1563 N N . ARG A 1 204 ? 6.523 11.102 -1.300 1.00 88.06 204 ARG A N 1
ATOM 1564 C CA . ARG A 1 204 ? 7.473 11.341 -0.216 1.00 88.06 204 ARG A CA 1
ATOM 1565 C C . ARG A 1 204 ? 8.808 10.671 -0.562 1.00 88.06 204 ARG A C 1
ATOM 1567 O O . ARG A 1 204 ? 8.841 9.456 -0.745 1.00 88.06 204 ARG A O 1
ATOM 1574 N N . SER A 1 205 ? 9.887 11.453 -0.626 1.00 84.25 205 SER A N 1
ATOM 1575 C CA . SER A 1 205 ? 11.230 10.927 -0.912 1.00 84.25 205 SER A CA 1
ATOM 1576 C C . SER A 1 205 ? 11.646 9.892 0.137 1.00 84.25 205 SER A C 1
ATOM 1578 O O . SER A 1 205 ? 11.449 10.107 1.341 1.00 84.25 205 SER A O 1
ATOM 1580 N N . LEU A 1 206 ? 12.264 8.793 -0.308 1.00 83.69 206 LEU A N 1
ATOM 1581 C CA . LEU A 1 206 ? 12.858 7.788 0.581 1.00 83.69 206 LEU A CA 1
ATOM 1582 C C . LEU A 1 206 ? 13.955 8.364 1.501 1.00 83.69 206 LEU A C 1
ATOM 1584 O O . LEU A 1 206 ? 14.218 7.780 2.552 1.00 83.69 206 LEU A O 1
ATOM 1588 N N . ASP A 1 207 ? 14.548 9.515 1.166 1.00 79.88 207 ASP A N 1
ATOM 1589 C CA . ASP A 1 207 ? 15.554 10.197 2.000 1.00 79.88 207 ASP A CA 1
ATOM 1590 C C . ASP A 1 207 ? 14.949 10.818 3.268 1.00 79.88 207 ASP A C 1
ATOM 1592 O O . ASP A 1 207 ? 15.659 11.161 4.209 1.00 79.88 207 ASP A O 1
ATOM 1596 N N . THR A 1 208 ? 13.620 10.946 3.322 1.00 75.19 208 THR A N 1
ATOM 1597 C CA . THR A 1 208 ? 12.902 11.427 4.515 1.00 75.19 208 THR A CA 1
ATOM 1598 C C . THR A 1 208 ? 12.726 10.353 5.590 1.00 75.19 208 THR A C 1
ATOM 1600 O O . THR A 1 208 ? 12.136 10.627 6.641 1.00 75.19 208 THR A O 1
ATOM 1603 N N . TYR A 1 209 ? 13.164 9.121 5.325 1.00 70.69 209 TYR A N 1
ATOM 1604 C CA . TYR A 1 209 ? 13.137 8.036 6.295 1.00 70.69 209 TYR A CA 1
ATOM 1605 C C . TYR A 1 209 ? 14.448 7.986 7.088 1.00 70.69 209 TYR A C 1
ATOM 1607 O O . TYR A 1 209 ? 15.503 8.270 6.521 1.00 70.69 209 TYR A O 1
ATOM 1615 N N . PRO A 1 210 ? 14.404 7.637 8.390 1.00 66.00 210 PRO A N 1
ATOM 1616 C CA . PRO A 1 210 ? 15.581 7.637 9.249 1.00 66.00 210 PRO A CA 1
ATOM 1617 C C . PRO A 1 210 ? 16.759 6.889 8.616 1.00 66.00 210 PRO A C 1
ATOM 1619 O O . PRO A 1 210 ? 16.638 5.723 8.237 1.00 66.00 210 PRO A O 1
ATOM 1622 N N . ALA A 1 211 ? 17.899 7.570 8.515 1.00 61.50 211 ALA A N 1
ATOM 1623 C CA . ALA A 1 211 ? 19.180 6.971 8.165 1.00 61.50 211 ALA A CA 1
ATOM 1624 C C . ALA A 1 211 ? 19.899 6.474 9.436 1.00 61.50 211 ALA A C 1
ATOM 1626 O O . ALA A 1 211 ? 19.669 6.997 10.525 1.00 61.50 211 ALA A O 1
ATOM 1627 N N . GLY A 1 212 ? 20.785 5.481 9.301 1.00 60.31 212 GLY A N 1
ATOM 1628 C CA . GLY A 1 212 ? 21.598 4.949 10.404 1.00 60.31 212 GLY A CA 1
ATOM 1629 C C . GLY A 1 212 ? 21.314 3.487 10.762 1.00 60.31 212 GLY A C 1
ATOM 1630 O O . GLY A 1 212 ? 20.722 2.741 9.980 1.00 60.31 212 GLY A O 1
ATOM 1631 N N . LEU A 1 213 ? 21.771 3.069 11.948 1.00 51.47 213 LEU A N 1
ATOM 1632 C CA . LEU A 1 213 ? 21.506 1.734 12.493 1.00 51.47 213 LEU A CA 1
ATOM 1633 C C . LEU A 1 213 ? 19.982 1.548 12.580 1.00 51.47 213 LEU A C 1
ATOM 1635 O O . LEU A 1 213 ? 19.300 2.368 13.188 1.00 51.47 213 LEU A O 1
ATOM 1639 N N . ASN A 1 214 ? 19.458 0.497 11.945 1.00 65.06 214 ASN A N 1
ATOM 1640 C CA . ASN A 1 214 ? 18.028 0.206 11.736 1.00 65.06 214 ASN A CA 1
ATOM 1641 C C . ASN A 1 214 ? 17.329 0.905 10.554 1.00 65.06 214 ASN A C 1
ATOM 1643 O O . ASN A 1 214 ? 16.127 0.718 10.407 1.00 65.06 214 ASN A O 1
ATOM 1647 N N . ALA A 1 215 ? 18.020 1.626 9.660 1.00 70.06 215 ALA A N 1
ATOM 1648 C CA . ALA A 1 215 ? 17.386 2.267 8.491 1.00 70.06 215 ALA A CA 1
ATOM 1649 C C . ALA A 1 215 ? 16.707 1.286 7.511 1.00 70.06 215 ALA A C 1
ATOM 1651 O O . ALA A 1 215 ? 15.824 1.686 6.751 1.00 70.06 215 ALA A O 1
ATOM 1652 N N . GLN A 1 216 ? 17.100 0.006 7.525 1.00 73.25 216 GLN A N 1
ATOM 1653 C CA . GLN A 1 216 ? 16.524 -1.034 6.666 1.00 73.25 216 GLN A CA 1
ATOM 1654 C C . GLN A 1 216 ? 15.022 -1.212 6.908 1.00 73.25 216 GLN A C 1
ATOM 1656 O O . GLN A 1 216 ? 14.243 -1.271 5.955 1.00 73.25 216 GLN A O 1
ATOM 1661 N N . TRP A 1 217 ? 14.609 -1.260 8.178 1.00 77.44 217 TRP A N 1
ATOM 1662 C CA . TRP A 1 217 ? 13.230 -1.569 8.540 1.00 77.44 217 TRP A CA 1
ATOM 1663 C C . TRP A 1 217 ? 12.246 -0.448 8.178 1.00 77.44 217 TRP A C 1
ATOM 1665 O O . TRP A 1 217 ? 11.281 -0.741 7.476 1.00 77.44 217 TRP A O 1
ATOM 1675 N N . PRO A 1 218 ? 12.473 0.834 8.531 1.00 76.19 218 PRO A N 1
ATOM 1676 C CA . PRO A 1 218 ? 11.618 1.933 8.087 1.00 76.19 218 PRO A CA 1
ATOM 1677 C C . PRO A 1 218 ? 11.582 2.074 6.564 1.00 76.19 218 PRO A C 1
ATOM 1679 O O . PRO A 1 218 ? 10.508 2.286 6.003 1.00 76.19 218 PRO A O 1
ATOM 1682 N N . LEU A 1 219 ? 12.728 1.907 5.886 1.00 80.00 219 LEU A N 1
ATOM 1683 C CA . LEU A 1 219 ? 12.797 1.965 4.425 1.00 80.00 219 LEU A CA 1
ATOM 1684 C C . LEU A 1 219 ? 11.919 0.890 3.785 1.00 80.00 219 LEU A C 1
ATOM 1686 O O . LEU A 1 219 ? 11.185 1.182 2.845 1.00 80.00 219 LEU A O 1
ATOM 1690 N N . MET A 1 220 ? 11.997 -0.345 4.281 1.00 81.44 220 MET A N 1
ATOM 1691 C CA . MET A 1 220 ? 11.215 -1.456 3.754 1.00 81.44 220 MET A CA 1
ATOM 1692 C C . MET A 1 220 ? 9.755 -1.352 4.161 1.00 81.44 220 MET A C 1
ATOM 1694 O O . MET A 1 220 ? 8.895 -1.394 3.297 1.00 81.44 220 MET A O 1
ATOM 1698 N N . ARG A 1 221 ? 9.444 -1.141 5.436 1.00 80.69 221 ARG A N 1
ATOM 1699 C CA . ARG A 1 221 ? 8.061 -1.127 5.912 1.00 80.69 221 ARG A CA 1
ATOM 1700 C C . ARG A 1 221 ? 7.271 0.046 5.340 1.00 80.69 221 ARG A C 1
ATOM 1702 O O . ARG A 1 221 ? 6.271 -0.163 4.661 1.00 80.69 221 ARG A O 1
ATOM 1709 N N . TRP A 1 222 ? 7.715 1.280 5.559 1.00 83.19 222 TRP A N 1
ATOM 1710 C CA . TRP A 1 222 ? 6.884 2.454 5.272 1.00 83.19 222 TRP A CA 1
ATOM 1711 C C . TRP A 1 222 ? 6.684 2.702 3.783 1.00 83.19 222 TRP A C 1
ATOM 1713 O O . TRP A 1 222 ? 5.618 3.165 3.371 1.00 83.19 222 TRP A O 1
ATOM 1723 N N . ARG A 1 223 ? 7.662 2.344 2.941 1.00 90.88 223 ARG A N 1
ATOM 1724 C CA . ARG A 1 223 ? 7.485 2.502 1.496 1.00 90.88 223 ARG A CA 1
ATOM 1725 C C . ARG A 1 223 ? 6.398 1.578 0.939 1.00 90.88 223 ARG A C 1
ATOM 1727 O O . ARG A 1 223 ? 5.763 1.945 -0.049 1.00 90.88 223 ARG A O 1
ATOM 1734 N N . LEU A 1 224 ? 6.216 0.402 1.549 1.00 94.19 224 LEU A N 1
ATOM 1735 C CA . LEU A 1 224 ? 5.336 -0.659 1.053 1.00 94.19 224 LEU A CA 1
ATOM 1736 C C . LEU A 1 224 ? 3.856 -0.406 1.361 1.00 94.19 224 LEU A C 1
ATOM 1738 O O . LEU A 1 224 ? 2.993 -0.945 0.671 1.00 94.19 224 LEU A O 1
ATOM 1742 N N . TYR A 1 225 ? 3.561 0.469 2.328 1.00 94.25 225 TYR A N 1
ATOM 1743 C CA . TYR A 1 225 ? 2.196 0.911 2.630 1.00 94.25 225 TYR A CA 1
ATOM 1744 C C . TYR A 1 225 ? 1.624 1.627 1.400 1.00 94.25 225 TYR A C 1
ATOM 1746 O O . TYR A 1 225 ? 0.596 1.232 0.848 1.00 94.25 225 TYR A O 1
ATOM 1754 N N . GLY A 1 226 ? 2.372 2.614 0.893 1.00 95.44 226 GLY A N 1
ATOM 1755 C CA . GLY A 1 226 ? 2.010 3.364 -0.306 1.00 95.44 226 GLY A CA 1
ATOM 1756 C C . GLY A 1 226 ? 1.995 2.511 -1.579 1.00 95.44 226 GLY A C 1
ATOM 1757 O O . GLY A 1 226 ? 1.057 2.626 -2.366 1.00 95.44 226 GLY A O 1
ATOM 1758 N N . THR A 1 227 ? 2.988 1.636 -1.806 1.00 97.62 227 THR A N 1
ATOM 1759 C CA . THR A 1 227 ? 3.020 0.814 -3.037 1.00 97.62 227 THR A CA 1
ATOM 1760 C C . THR A 1 227 ? 1.918 -0.240 -3.062 1.00 97.62 227 THR A C 1
ATOM 1762 O O . THR A 1 227 ? 1.262 -0.397 -4.094 1.00 97.62 227 THR A O 1
ATOM 1765 N N . GLY A 1 228 ? 1.656 -0.919 -1.942 1.00 98.12 228 GLY A N 1
ATOM 1766 C CA . GLY A 1 228 ? 0.557 -1.877 -1.838 1.00 98.12 228 GLY A CA 1
ATOM 1767 C C . GLY A 1 228 ? -0.809 -1.209 -2.014 1.00 98.12 228 GLY A C 1
ATOM 1768 O O . GLY A 1 228 ? -1.607 -1.657 -2.842 1.00 98.12 228 GLY A O 1
ATOM 1769 N N . ALA A 1 229 ? -1.048 -0.077 -1.340 1.00 98.31 229 ALA A N 1
ATOM 1770 C CA . ALA A 1 229 ? -2.287 0.686 -1.499 1.00 98.31 229 ALA A CA 1
ATOM 1771 C C . ALA A 1 229 ? -2.489 1.174 -2.944 1.00 98.31 229 ALA A C 1
ATOM 1773 O O . ALA A 1 229 ? -3.594 1.099 -3.490 1.00 98.31 229 ALA A O 1
ATOM 1774 N N . ALA A 1 230 ? -1.413 1.619 -3.599 1.00 98.50 230 ALA A N 1
ATOM 1775 C CA . ALA A 1 230 ? -1.446 2.055 -4.988 1.00 98.50 230 ALA A CA 1
ATOM 1776 C C . ALA A 1 230 ? -1.814 0.929 -5.954 1.00 98.50 230 ALA A C 1
ATOM 1778 O O . ALA A 1 230 ? -2.654 1.131 -6.830 1.00 98.50 230 ALA A O 1
ATOM 1779 N N . MET A 1 231 ? -1.236 -0.264 -5.786 1.00 98.69 231 MET A N 1
ATOM 1780 C CA . MET A 1 231 ? -1.609 -1.424 -6.599 1.00 98.69 231 MET A CA 1
ATOM 1781 C C . MET A 1 231 ? -3.083 -1.793 -6.407 1.00 98.69 231 MET A C 1
ATOM 1783 O O . MET A 1 231 ? -3.771 -2.025 -7.400 1.00 98.69 231 MET A O 1
ATOM 1787 N N . GLY A 1 232 ? -3.598 -1.760 -5.173 1.00 98.25 232 GLY A N 1
ATOM 1788 C CA . GLY A 1 232 ? -5.024 -1.971 -4.895 1.00 98.25 232 GLY A CA 1
ATOM 1789 C C . GLY A 1 232 ? -5.933 -0.964 -5.615 1.00 98.25 232 GLY A C 1
ATOM 1790 O O . GLY A 1 232 ? -6.900 -1.358 -6.266 1.00 98.25 232 GLY A O 1
ATOM 1791 N N . LEU A 1 233 ? -5.589 0.328 -5.595 1.00 98.12 233 LEU A N 1
ATOM 1792 C CA . LEU A 1 233 ? -6.328 1.369 -6.328 1.00 98.12 233 LEU A CA 1
ATOM 1793 C C . LEU A 1 233 ? -6.261 1.193 -7.855 1.00 98.12 233 LEU A C 1
ATOM 1795 O O . LEU A 1 233 ? -7.246 1.440 -8.553 1.00 98.12 233 LEU A O 1
ATOM 1799 N N . LEU A 1 234 ? -5.117 0.771 -8.399 1.00 98.44 234 LEU A N 1
ATOM 1800 C CA . LEU A 1 234 ? -4.993 0.469 -9.829 1.00 98.44 234 LEU A CA 1
ATOM 1801 C C . LEU A 1 234 ? -5.855 -0.737 -10.220 1.00 98.44 234 LEU A C 1
ATOM 1803 O O . LEU A 1 234 ? -6.515 -0.700 -11.258 1.00 98.44 234 LEU A O 1
ATOM 1807 N N . LEU A 1 235 ? -5.885 -1.778 -9.386 1.00 98.56 235 LEU A N 1
ATOM 1808 C CA . LEU A 1 235 ? -6.733 -2.953 -9.581 1.00 98.56 235 LEU A CA 1
ATOM 1809 C C . LEU A 1 235 ? -8.229 -2.601 -9.482 1.00 98.56 235 LEU A C 1
ATOM 1811 O O . LEU A 1 235 ? -9.015 -3.070 -10.305 1.00 98.56 235 LEU A O 1
ATOM 1815 N N . ASP A 1 236 ? -8.613 -1.688 -8.583 1.00 97.12 236 ASP A N 1
ATOM 1816 C CA . ASP A 1 236 ? -9.971 -1.122 -8.533 1.00 97.12 236 ASP A CA 1
ATOM 1817 C C . ASP A 1 236 ? -10.349 -0.426 -9.846 1.00 97.12 236 ASP A C 1
ATOM 1819 O O . ASP A 1 236 ? -11.430 -0.658 -10.392 1.00 97.12 236 ASP A O 1
ATOM 1823 N N . ARG A 1 237 ? -9.444 0.387 -10.407 1.00 96.81 237 ARG A N 1
ATOM 1824 C CA . ARG A 1 237 ? -9.659 1.048 -11.709 1.00 96.81 237 ARG A CA 1
ATOM 1825 C C . ARG A 1 237 ? -9.740 0.063 -12.877 1.00 96.81 237 ARG A C 1
ATOM 1827 O O . ARG A 1 237 ? -10.334 0.395 -13.901 1.00 96.81 237 ARG A O 1
ATOM 1834 N N . LEU A 1 238 ? -9.140 -1.118 -12.741 1.00 97.81 238 LEU A N 1
ATOM 1835 C CA . LEU A 1 238 ? -9.207 -2.210 -13.717 1.00 97.81 238 LEU A CA 1
ATOM 1836 C C . LEU A 1 238 ? -10.444 -3.101 -13.532 1.00 97.81 238 LEU A C 1
ATOM 1838 O O . LEU A 1 238 ? -10.662 -3.974 -14.369 1.00 97.81 238 LEU A O 1
ATOM 1842 N N . GLN A 1 239 ? -11.251 -2.859 -12.492 1.00 95.38 239 GLN A N 1
ATOM 1843 C CA . GLN A 1 239 ? -12.490 -3.583 -12.191 1.00 95.38 239 GLN A CA 1
ATOM 1844 C C . GLN A 1 239 ? -12.290 -5.103 -12.053 1.00 95.38 239 GLN A C 1
ATOM 1846 O O . GLN A 1 239 ? -13.099 -5.892 -12.538 1.00 95.38 239 GLN A O 1
ATOM 1851 N N . THR A 1 240 ? -11.205 -5.521 -11.396 1.00 94.38 240 THR A N 1
ATOM 1852 C CA . THR A 1 240 ? -10.921 -6.936 -11.107 1.00 94.38 240 THR A CA 1
ATOM 1853 C C . THR A 1 240 ? -11.404 -7.343 -9.712 1.00 94.38 240 THR A C 1
ATOM 1855 O O . THR A 1 240 ? -11.496 -6.508 -8.811 1.00 94.38 240 THR A O 1
ATOM 1858 N N . ASP A 1 241 ? -11.655 -8.639 -9.489 1.00 93.56 241 ASP A N 1
ATOM 1859 C CA . ASP A 1 241 ? -11.973 -9.191 -8.155 1.00 93.56 241 ASP A CA 1
ATOM 1860 C C . ASP A 1 241 ? -10.709 -9.486 -7.320 1.00 93.56 241 ASP A C 1
ATOM 1862 O O . ASP A 1 241 ? -10.548 -10.519 -6.668 1.00 93.56 241 ASP A O 1
ATOM 1866 N N . TRP A 1 242 ? -9.762 -8.550 -7.343 1.00 97.75 242 TRP A N 1
ATOM 1867 C CA . TRP A 1 242 ? -8.448 -8.741 -6.734 1.00 97.75 242 TRP A CA 1
ATOM 1868 C C . TRP A 1 242 ? -8.504 -8.937 -5.213 1.00 97.75 242 TRP A C 1
ATOM 1870 O O . TRP A 1 242 ? -7.619 -9.567 -4.637 1.00 97.75 242 TRP A O 1
ATOM 1880 N N . ARG A 1 243 ? -9.535 -8.408 -4.539 1.00 96.81 243 ARG A N 1
ATOM 1881 C CA . ARG A 1 243 ? -9.683 -8.513 -3.078 1.00 96.81 243 ARG A CA 1
ATOM 1882 C C . ARG A 1 243 ? -9.866 -9.962 -2.638 1.00 96.81 243 ARG A C 1
ATOM 1884 O O . ARG A 1 243 ? -9.263 -10.367 -1.644 1.00 96.81 243 ARG A O 1
ATOM 1891 N N . GLY A 1 244 ? -10.674 -10.732 -3.370 1.00 95.81 244 GLY A N 1
ATOM 1892 C CA . GLY A 1 244 ? -10.862 -12.157 -3.108 1.00 95.81 244 GLY A CA 1
ATOM 1893 C C . GLY A 1 244 ? -9.575 -12.950 -3.339 1.00 95.81 244 GLY A C 1
ATOM 1894 O O . GLY A 1 244 ? -9.228 -13.814 -2.534 1.00 95.81 244 GLY A O 1
ATOM 1895 N N . ASP A 1 245 ? -8.829 -12.623 -4.394 1.00 97.06 245 ASP A N 1
ATOM 1896 C CA . ASP A 1 245 ? -7.548 -13.274 -4.686 1.00 97.06 245 ASP A CA 1
ATOM 1897 C C . ASP A 1 245 ? -6.489 -12.979 -3.616 1.00 97.06 245 ASP A C 1
ATOM 1899 O O . ASP A 1 245 ? -5.802 -13.889 -3.149 1.00 97.06 245 ASP A O 1
ATOM 1903 N N . VAL A 1 246 ? -6.399 -11.729 -3.158 1.00 96.69 246 VAL A N 1
ATOM 1904 C CA . VAL A 1 246 ? -5.496 -11.330 -2.069 1.00 96.69 246 VAL A CA 1
ATOM 1905 C C . VAL A 1 246 ? -5.834 -12.050 -0.761 1.00 96.69 246 VAL A C 1
ATOM 1907 O O . VAL A 1 246 ? -4.926 -12.528 -0.070 1.00 96.69 246 VAL A O 1
ATOM 1910 N N . GLN A 1 247 ? -7.121 -12.195 -0.427 1.00 95.31 247 GLN A N 1
ATOM 1911 C CA . GLN A 1 247 ? -7.549 -12.992 0.730 1.00 95.31 247 GLN A CA 1
ATOM 1912 C C . GLN A 1 247 ? -7.037 -14.435 0.622 1.00 95.31 247 GLN A C 1
ATOM 1914 O O . GLN A 1 247 ? -6.501 -14.970 1.592 1.00 95.31 247 GLN A O 1
ATOM 1919 N N . ARG A 1 248 ? -7.079 -15.028 -0.577 1.00 95.62 248 ARG A N 1
ATOM 1920 C CA . ARG A 1 248 ? -6.574 -16.384 -0.862 1.00 95.62 248 ARG A CA 1
ATOM 1921 C C . ARG A 1 248 ? -5.048 -16.505 -0.959 1.00 95.62 248 ARG A C 1
ATOM 1923 O O . ARG A 1 248 ? -4.552 -17.612 -1.139 1.00 95.62 248 ARG A O 1
ATOM 1930 N N . GLY A 1 249 ? -4.303 -15.411 -0.810 1.00 94.62 249 GLY A N 1
ATOM 1931 C CA . GLY A 1 249 ? -2.837 -15.426 -0.783 1.00 94.62 249 GLY A CA 1
ATOM 1932 C C . GLY A 1 249 ? -2.155 -14.934 -2.056 1.00 94.62 249 GLY A C 1
ATOM 1933 O O . GLY A 1 249 ? -0.926 -14.943 -2.103 1.00 94.62 249 GLY A O 1
ATOM 1934 N N . ALA A 1 250 ? -2.903 -14.476 -3.064 1.00 96.31 250 ALA A N 1
ATOM 1935 C CA . ALA A 1 250 ? -2.299 -13.849 -4.233 1.00 96.31 250 ALA A CA 1
ATOM 1936 C C . ALA A 1 250 ? -1.588 -12.539 -3.855 1.00 96.31 250 ALA A C 1
ATOM 1938 O O . ALA A 1 250 ? -1.991 -11.826 -2.930 1.00 96.31 250 ALA A O 1
ATOM 1939 N N . VAL A 1 251 ? -0.525 -12.220 -4.592 1.00 96.56 251 VAL A N 1
ATOM 1940 C CA . VAL A 1 251 ? 0.289 -11.017 -4.382 1.00 96.56 251 VAL A CA 1
ATOM 1941 C C . VAL A 1 251 ? -0.083 -9.931 -5.392 1.00 96.56 251 VAL A C 1
ATOM 1943 O O . VAL A 1 251 ? -0.421 -10.208 -6.544 1.00 96.56 251 VAL A O 1
ATOM 1946 N N . LEU A 1 252 ? -0.059 -8.676 -4.943 1.00 98.31 252 LEU A N 1
ATOM 1947 C CA . LEU A 1 252 ? -0.626 -7.539 -5.677 1.00 98.31 252 LEU A CA 1
ATOM 1948 C C . LEU A 1 252 ? 0.071 -7.256 -7.017 1.00 98.31 252 LEU A C 1
ATOM 1950 O O . LEU A 1 252 ? -0.598 -6.892 -7.984 1.00 98.31 252 LEU A O 1
ATOM 1954 N N . ASP A 1 253 ? 1.391 -7.438 -7.094 1.00 98.12 253 ASP A N 1
ATOM 1955 C CA . ASP A 1 253 ? 2.169 -7.200 -8.314 1.00 98.12 253 ASP A CA 1
ATOM 1956 C C . ASP A 1 253 ? 1.830 -8.211 -9.417 1.00 98.12 253 ASP A C 1
ATOM 1958 O O . ASP A 1 253 ? 1.696 -7.835 -10.583 1.00 98.12 253 ASP A O 1
ATOM 1962 N N . GLU A 1 254 ? 1.611 -9.476 -9.056 1.00 97.62 254 GLU A N 1
ATOM 1963 C CA . GLU A 1 254 ? 1.184 -10.521 -9.996 1.00 97.62 254 GLU A CA 1
ATOM 1964 C C . GLU A 1 254 ? -0.258 -10.309 -10.466 1.00 97.62 254 GLU A C 1
ATOM 1966 O O . GLU A 1 254 ? -0.534 -10.399 -11.664 1.00 97.62 254 GLU A O 1
ATOM 1971 N N . LEU A 1 255 ? -1.166 -9.938 -9.558 1.00 98.56 255 LEU A N 1
ATOM 1972 C CA . LEU A 1 255 ? -2.541 -9.582 -9.923 1.00 98.56 255 LEU A CA 1
ATOM 1973 C C . LEU A 1 255 ? -2.575 -8.398 -10.893 1.00 98.56 255 LEU A C 1
ATOM 1975 O O . LEU A 1 255 ? -3.313 -8.423 -11.882 1.00 98.56 255 LEU A O 1
ATOM 1979 N N . LEU A 1 256 ? -1.749 -7.376 -10.653 1.00 98.56 256 LEU A N 1
ATOM 1980 C CA . LEU A 1 256 ? -1.638 -6.227 -11.548 1.00 98.56 256 LEU A CA 1
ATOM 1981 C C . LEU A 1 256 ? -1.070 -6.634 -12.912 1.00 98.56 256 LEU A C 1
ATOM 1983 O O . LEU A 1 256 ? -1.594 -6.197 -13.939 1.00 98.56 256 LEU A O 1
ATOM 1987 N N . ALA A 1 257 ? -0.043 -7.488 -12.935 1.00 98.12 257 ALA A N 1
ATOM 1988 C CA . ALA A 1 257 ? 0.540 -8.020 -14.164 1.00 98.12 257 ALA A CA 1
ATOM 1989 C C . ALA A 1 257 ? -0.502 -8.757 -15.016 1.00 98.12 257 ALA A C 1
ATOM 1991 O O . ALA A 1 257 ? -0.619 -8.478 -16.213 1.00 98.12 257 ALA A O 1
ATOM 1992 N N . ILE A 1 258 ? -1.306 -9.625 -14.395 1.00 97.75 258 ILE A N 1
ATOM 1993 C CA . ILE A 1 258 ? -2.406 -10.344 -15.051 1.00 97.75 258 ILE A CA 1
ATOM 1994 C C . ILE A 1 258 ? -3.439 -9.350 -15.598 1.00 97.75 258 ILE A C 1
ATOM 1996 O O . ILE A 1 258 ? -3.772 -9.391 -16.783 1.00 97.75 258 ILE A O 1
ATOM 2000 N N . ALA A 1 259 ? -3.895 -8.402 -14.775 1.00 98.06 259 ALA A N 1
ATOM 2001 C CA . ALA A 1 259 ? -4.954 -7.455 -15.132 1.00 98.06 259 ALA A CA 1
ATOM 2002 C C . ALA A 1 259 ? -4.597 -6.525 -16.312 1.00 98.06 259 ALA A C 1
ATOM 2004 O O . ALA A 1 259 ? -5.485 -6.032 -17.018 1.00 98.06 259 ALA A O 1
ATOM 2005 N N . ILE A 1 260 ? -3.305 -6.272 -16.556 1.00 97.56 260 ILE A N 1
ATOM 2006 C CA . ILE A 1 260 ? -2.834 -5.443 -17.682 1.00 97.56 260 ILE A CA 1
ATOM 2007 C C . ILE A 1 260 ? -2.219 -6.247 -18.836 1.00 97.56 260 ILE A C 1
ATOM 2009 O O . ILE A 1 260 ? -1.725 -5.629 -19.793 1.00 97.56 260 ILE A O 1
ATOM 2013 N N . ALA A 1 261 ? -2.259 -7.582 -18.752 1.00 96.31 261 ALA A N 1
ATOM 2014 C CA . ALA A 1 261 ? -1.585 -8.507 -19.661 1.00 96.31 261 ALA A CA 1
ATOM 2015 C C . ALA A 1 261 ? -0.104 -8.129 -19.857 1.00 96.31 261 ALA A C 1
ATOM 2017 O O . ALA A 1 261 ? 0.355 -7.865 -20.972 1.00 96.31 261 ALA A O 1
ATOM 2018 N N . PHE A 1 262 ? 0.627 -7.990 -18.749 1.00 96.44 262 PHE A N 1
ATOM 2019 C CA . PHE A 1 262 ? 2.057 -7.700 -18.781 1.00 96.44 262 PHE A CA 1
ATOM 2020 C C . PHE A 1 262 ? 2.825 -8.887 -19.375 1.00 96.44 262 PHE A C 1
ATOM 2022 O O . PHE A 1 262 ? 2.602 -10.032 -18.994 1.00 96.44 262 PHE A O 1
ATOM 2029 N N . ASN A 1 263 ? 3.723 -8.597 -20.317 1.00 90.44 263 ASN A N 1
ATOM 2030 C CA . ASN A 1 263 ? 4.555 -9.583 -20.994 1.00 90.44 263 ASN A CA 1
ATOM 2031 C C . ASN A 1 263 ? 6.032 -9.295 -20.706 1.00 90.44 263 ASN A C 1
ATOM 2033 O O . ASN A 1 263 ? 6.502 -8.161 -20.831 1.00 90.44 263 ASN A O 1
ATOM 2037 N N . ASP A 1 264 ? 6.762 -10.352 -20.380 1.00 88.38 264 ASP A N 1
ATOM 2038 C CA . ASP A 1 264 ? 8.164 -10.308 -19.994 1.00 88.38 264 ASP A CA 1
ATOM 2039 C C . ASP A 1 264 ? 9.118 -10.000 -21.146 1.00 88.38 264 ASP A C 1
ATOM 2041 O O . ASP A 1 264 ? 10.203 -9.468 -20.904 1.00 88.38 264 ASP A O 1
ATOM 2045 N N . SER A 1 265 ? 8.734 -10.284 -22.395 1.00 89.69 265 SER A N 1
ATOM 2046 C CA . SER A 1 265 ? 9.650 -10.175 -23.540 1.00 89.69 265 SER A CA 1
ATOM 2047 C C . SER A 1 265 ? 10.187 -8.756 -23.767 1.00 89.69 265 SER A C 1
ATOM 2049 O O . SER A 1 265 ? 11.254 -8.594 -24.351 1.00 89.69 265 SER A O 1
ATOM 2051 N N . SER A 1 266 ? 9.478 -7.724 -23.295 1.00 89.69 266 SER A N 1
ATOM 2052 C CA . SER A 1 266 ? 9.902 -6.319 -23.374 1.00 89.69 266 SER A CA 1
ATOM 2053 C C . SER A 1 266 ? 10.272 -5.702 -22.022 1.00 89.69 266 SER A C 1
ATOM 2055 O O . SER A 1 266 ? 10.538 -4.501 -21.963 1.00 89.69 266 SER A O 1
ATOM 2057 N N . ALA A 1 267 ? 10.278 -6.474 -20.929 1.00 94.19 267 ALA A N 1
ATOM 2058 C CA . ALA A 1 267 ? 10.442 -5.931 -19.580 1.00 94.19 267 ALA A CA 1
ATOM 2059 C C . ALA A 1 267 ? 11.794 -5.222 -19.394 1.00 94.19 267 ALA A C 1
ATOM 2061 O O . ALA A 1 267 ? 11.829 -4.114 -18.873 1.00 94.19 267 ALA A O 1
ATOM 2062 N N . ALA A 1 268 ? 12.896 -5.804 -19.879 1.00 94.88 268 ALA A N 1
ATOM 2063 C CA . ALA A 1 268 ? 14.224 -5.199 -19.741 1.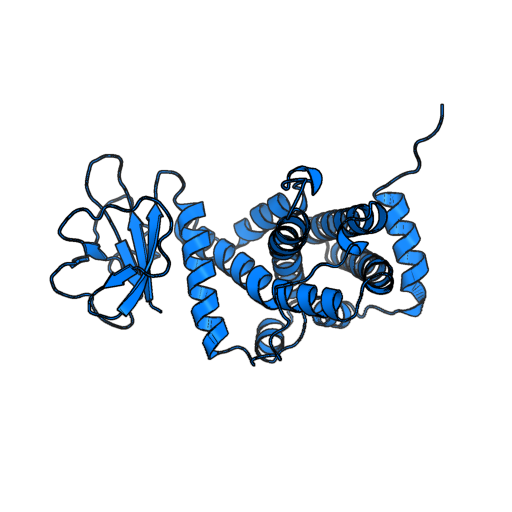00 94.88 268 ALA A CA 1
ATOM 2064 C C . ALA A 1 268 ? 14.325 -3.840 -20.459 1.00 94.88 268 ALA A C 1
ATOM 2066 O O . ALA A 1 268 ? 14.752 -2.850 -19.868 1.00 94.88 268 ALA A O 1
ATOM 2067 N N . GLN A 1 269 ? 13.861 -3.772 -21.710 1.00 95.50 269 GLN A N 1
ATOM 2068 C CA . GLN A 1 269 ? 13.867 -2.533 -22.488 1.00 95.50 269 GLN A CA 1
ATOM 2069 C C . GLN A 1 269 ? 12.962 -1.465 -21.860 1.00 95.50 269 GLN A C 1
ATOM 2071 O O . GLN A 1 269 ? 13.340 -0.295 -21.785 1.00 95.50 269 GLN A O 1
ATOM 2076 N N . LEU A 1 270 ? 11.784 -1.867 -21.376 1.00 96.31 270 LEU A N 1
ATOM 2077 C CA . LEU A 1 270 ? 10.842 -0.960 -20.728 1.00 96.31 270 LEU A CA 1
ATOM 2078 C C . LEU A 1 270 ? 11.385 -0.427 -19.394 1.00 96.31 270 LEU A C 1
ATOM 2080 O O . LEU A 1 270 ? 11.184 0.745 -19.086 1.00 96.31 270 LEU A O 1
ATOM 2084 N N . ALA A 1 271 ? 12.110 -1.254 -18.634 1.00 96.62 271 ALA A N 1
ATOM 2085 C CA . ALA A 1 271 ? 12.780 -0.835 -17.406 1.00 96.62 271 ALA A CA 1
ATOM 2086 C C . ALA A 1 271 ? 13.859 0.216 -17.695 1.00 96.62 271 ALA A C 1
ATOM 2088 O O . ALA A 1 271 ? 13.882 1.250 -17.036 1.00 96.62 271 ALA A O 1
ATOM 2089 N N . ILE A 1 272 ? 14.707 -0.000 -18.709 1.00 95.38 272 ILE A N 1
ATOM 2090 C CA . ILE A 1 272 ? 15.745 0.964 -19.116 1.00 95.38 272 ILE A CA 1
ATOM 2091 C C . ILE A 1 272 ? 15.120 2.311 -19.495 1.00 95.38 272 ILE A C 1
ATOM 2093 O O . ILE A 1 272 ? 15.571 3.353 -19.022 1.00 95.38 272 ILE A O 1
ATOM 2097 N N . GLN A 1 273 ? 14.064 2.290 -20.314 1.00 95.25 273 GLN A N 1
ATOM 2098 C CA . GLN A 1 273 ? 13.348 3.502 -20.722 1.00 95.25 273 GLN A CA 1
ATOM 2099 C C . GLN A 1 273 ? 12.749 4.239 -19.522 1.00 95.25 273 GLN A C 1
ATOM 2101 O O . GLN A 1 273 ? 12.922 5.448 -19.402 1.00 95.25 273 GLN A O 1
ATOM 2106 N N . ALA A 1 274 ? 12.089 3.514 -18.617 1.00 95.88 274 ALA A N 1
ATOM 2107 C CA . ALA A 1 274 ? 11.493 4.103 -17.426 1.00 95.88 274 ALA A CA 1
ATOM 2108 C C . ALA A 1 274 ? 12.559 4.686 -16.481 1.00 95.88 274 ALA A C 1
ATOM 2110 O O . ALA A 1 274 ? 12.427 5.815 -16.026 1.00 95.88 274 ALA A O 1
ATOM 2111 N N . ILE A 1 275 ? 13.661 3.977 -16.229 1.00 95.06 275 ILE A N 1
ATOM 2112 C CA . ILE A 1 275 ? 14.748 4.486 -15.378 1.00 95.06 275 ILE A CA 1
ATOM 2113 C C . ILE A 1 275 ? 15.353 5.764 -15.974 1.00 95.06 275 ILE A C 1
ATOM 2115 O O . ILE A 1 275 ? 15.605 6.714 -15.236 1.00 95.06 275 ILE A O 1
ATOM 2119 N N . ALA A 1 276 ? 15.559 5.814 -17.293 1.00 94.06 276 ALA A N 1
ATOM 2120 C CA . ALA A 1 276 ? 16.071 7.005 -17.969 1.00 94.06 276 ALA A CA 1
ATOM 2121 C C . ALA A 1 276 ? 15.091 8.192 -17.908 1.00 94.06 276 ALA A C 1
ATOM 2123 O O . ALA A 1 276 ? 15.532 9.331 -17.786 1.00 94.06 276 ALA A O 1
ATOM 2124 N N . GLU A 1 277 ? 13.780 7.934 -17.963 1.00 94.19 277 GLU A N 1
ATOM 2125 C CA . GLU A 1 277 ? 12.733 8.958 -17.841 1.00 94.19 277 GLU A CA 1
ATOM 2126 C C . GLU A 1 277 ? 12.727 9.612 -16.449 1.00 94.19 277 GLU A C 1
ATOM 2128 O O . GLU A 1 277 ? 12.651 10.834 -16.344 1.00 94.19 277 GLU A O 1
ATOM 2133 N N . PHE A 1 278 ? 12.834 8.815 -15.383 1.00 90.38 278 PHE A N 1
ATOM 2134 C CA . PHE A 1 278 ? 12.738 9.302 -13.998 1.00 90.38 278 PHE A CA 1
ATOM 2135 C C . PHE A 1 278 ? 14.087 9.718 -13.391 1.00 90.38 278 PHE A C 1
ATOM 2137 O O . PHE A 1 278 ? 14.125 10.460 -12.411 1.00 90.38 278 PHE A O 1
ATOM 2144 N N . HIS A 1 279 ? 15.198 9.289 -13.989 1.00 85.50 279 HIS A N 1
ATOM 2145 C CA . HIS A 1 279 ? 16.553 9.678 -13.608 1.00 85.50 279 HIS A CA 1
ATOM 2146 C C . HIS A 1 279 ? 17.379 10.033 -14.851 1.00 85.50 279 HIS A C 1
ATOM 2148 O O . HIS A 1 279 ? 18.286 9.271 -15.216 1.00 85.50 279 HIS A O 1
ATOM 2154 N N . PRO A 1 280 ? 17.093 11.174 -15.508 1.00 71.62 280 PRO A N 1
ATOM 2155 C CA . PRO A 1 280 ? 17.842 11.585 -16.683 1.00 71.62 280 PRO A CA 1
ATOM 2156 C C . PRO A 1 280 ? 19.333 11.712 -16.331 1.00 71.62 280 PRO A C 1
ATOM 2158 O O . PRO A 1 280 ? 19.667 12.196 -15.242 1.00 71.62 280 PRO A O 1
ATOM 2161 N N . PRO A 1 281 ? 20.252 11.266 -17.209 1.00 64.50 281 PRO A N 1
ATOM 2162 C CA . PRO A 1 281 ? 21.672 11.495 -16.996 1.00 64.50 281 PRO A CA 1
ATOM 2163 C C . PRO A 1 281 ? 21.898 12.999 -16.840 1.00 64.50 281 PRO A C 1
ATOM 2165 O O . PRO A 1 281 ? 21.405 13.785 -17.649 1.00 64.50 281 PRO A O 1
ATOM 2168 N N . LEU A 1 282 ? 22.624 13.395 -15.790 1.00 57.38 282 LEU A N 1
ATOM 2169 C CA . LEU A 1 282 ? 23.043 14.782 -15.615 1.00 57.38 282 LEU A CA 1
ATOM 2170 C C . LEU A 1 282 ? 23.785 15.194 -16.888 1.00 57.38 282 LEU A C 1
ATOM 2172 O O . LEU A 1 282 ? 24.862 14.661 -17.174 1.00 57.38 282 LEU A O 1
ATOM 2176 N N . LEU A 1 283 ? 23.189 16.094 -17.672 1.00 43.16 283 LEU A N 1
ATOM 2177 C CA . LEU A 1 283 ? 23.869 16.723 -18.793 1.00 43.16 283 LEU A CA 1
ATOM 2178 C C . LEU A 1 283 ? 25.061 17.467 -18.193 1.00 43.16 283 LEU A C 1
ATOM 2180 O O . LEU A 1 283 ? 24.894 18.462 -17.490 1.00 43.16 283 LEU A O 1
ATOM 2184 N N . ARG A 1 284 ? 26.265 16.923 -18.390 1.00 40.75 284 ARG A N 1
ATOM 2185 C CA . ARG A 1 284 ? 27.502 17.628 -18.062 1.00 40.75 284 ARG A CA 1
ATOM 2186 C C . ARG A 1 284 ? 27.596 18.793 -19.046 1.00 40.75 284 ARG A C 1
ATOM 2188 O O . ARG A 1 284 ? 27.832 18.553 -20.229 1.00 40.75 284 ARG A O 1
ATOM 2195 N N . HIS A 1 285 ? 27.312 19.999 -18.565 1.00 38.00 285 HIS A N 1
ATOM 2196 C CA . HIS A 1 285 ? 27.646 21.246 -19.247 1.00 38.00 285 HIS A CA 1
ATOM 2197 C C . HIS A 1 285 ? 29.115 21.585 -19.011 1.00 38.00 285 HIS A C 1
ATOM 2199 O O . HIS A 1 285 ? 29.590 21.340 -17.877 1.00 38.00 285 HIS A O 1
#

pLDDT: mean 80.88, std 16.73, range [38.0, 98.69]

Foldseek 3Di:
DFAWEQEDDPDDDDTWGADDPDDFDPQKDQDDDPPFFPVCHPPIIGGPDDDDDPAWDQQDDGPNDGYIYGYQDPVNLVSQLVRQLVVVLVVLVPQADDDDDQDLDDDWCLCVDPLLLLLLLLLLVLLLQLLPDPDPVSNLLSLLLSLLSVVVNVVSDDPSLVVVLQVLLLRLQVSSLSSQQVSCCRPPVGSVCSSVVLSVQSPPRLVPQDDDDPSSNSSRNSSSNSVSSSLVSSVVVLVDPVVNVSSHPDGSSVSSCVSSVHDPPCSNVSNVVSSCVVPPPPPDD

Secondary structure (DSSP, 8-state):
-EEEEEE--SSS---EEE--SS---TTEEE--STTS-GGGTTT-EEESS-----S-EEEEEETTEEEEEEEE-TTHHHHHHHHHHHHHHHHHHHHS-------S----GGGGSHHHHHHHHHHHHHHHHHHH-SSHHHHHHHHHHHHHHHHHHHTTS-HHHHHHHHHHIIIIIHHHHHHHHHHHHHHHS-GGGHHHHHHHHHHS-GGGSPPSTTTHHHHHHHHHHHHHHHHHHHHHHTT--HHHHHHTT--HHHHHHHHTT--GGGHHHHHHHHHHHHS------